Protein AF-A0AAW5HA81-F1 (afdb_monomer_lite)

Radius of gyration: 21.22 Å; chains: 1; bounding box: 53×44×54 Å

Organism: Pseudomonas putida (NCBI:txid303)

Secondary structure (DSSP, 8-state):
-EE-TTS-EEEEE--S--BPPGGG-SSPBP--SEEEEE-STTPPPEEEEEEE-SS-TT-TTS-PPP--SSS-GGGG---S--EEEEEEEEEETTEEEEEEEEEEETTS-EEEEEEEEEEEE--TT-SSPEEEEEEEEEEEEES--SS-GGGS-TTTTSEEEEEEEEEETTEEEEEEEEEEEEEE-TTS-EEEEEEESS---BTTB---

pLDDT: mean 92.19, std 11.45, range [37.41, 98.88]

Sequence (208 aa):
EVRTPVGGVETLDYDDAGHLFPGDARSALPRVTKHTIKPGAEQPDMVTTYAYTSNNFLGRGSGVTWRDNGEDNLYQFTGTDFSYGSTANHLVGTTPLRSVTRTFNRFHLLTLQVTEQAHEVYDEHNTQPRRETCLQELETVYHETGASFQLQPSYFQLPKHQLKRWKIKENASRLREEVLITHYDEHGNLALESKAAAPVYKGDAIDE

Structure (mmCIF, N/CA/C/O backbone):
data_AF-A0AAW5HA81-F1
#
_entry.id   AF-A0AAW5HA81-F1
#
loop_
_atom_site.group_PDB
_atom_site.id
_atom_site.type_symbol
_atom_site.label_atom_id
_atom_site.label_alt_id
_atom_site.label_comp_id
_atom_site.label_asym_id
_atom_site.label_entity_id
_atom_site.label_seq_id
_atom_site.pdbx_PDB_ins_code
_atom_site.Cartn_x
_atom_site.Cartn_y
_atom_site.Cartn_z
_atom_site.occupancy
_atom_site.B_iso_or_equiv
_atom_site.auth_seq_id
_atom_site.auth_comp_id
_atom_site.auth_asym_id
_atom_site.auth_atom_id
_atom_site.pdbx_PDB_model_num
ATOM 1 N N . GLU A 1 1 ? 17.383 -13.828 -13.863 1.00 90.50 1 GLU A N 1
ATOM 2 C CA . GLU A 1 1 ? 16.612 -14.999 -14.332 1.00 90.50 1 GLU A CA 1
ATOM 3 C C . GLU A 1 1 ? 16.723 -16.105 -13.298 1.00 90.50 1 GLU A C 1
ATOM 5 O O . GLU A 1 1 ? 17.805 -16.296 -12.750 1.00 90.50 1 GLU A O 1
ATOM 10 N N . VAL A 1 2 ? 15.624 -16.804 -13.034 1.00 93.88 2 VAL A N 1
ATOM 11 C CA . VAL A 1 2 ? 15.573 -18.013 -12.204 1.00 93.88 2 VAL A CA 1
ATOM 12 C C . VAL A 1 2 ? 14.888 -19.116 -13.010 1.00 93.88 2 VAL A C 1
ATOM 14 O O . VAL A 1 2 ? 13.961 -18.842 -13.769 1.00 93.88 2 VAL A O 1
ATOM 17 N N . ARG A 1 3 ? 15.346 -20.363 -12.872 1.00 93.12 3 ARG A N 1
ATOM 18 C CA . ARG A 1 3 ? 14.737 -21.537 -13.517 1.00 93.12 3 ARG A CA 1
ATOM 19 C C . ARG A 1 3 ? 14.098 -22.425 -12.465 1.00 93.12 3 ARG A C 1
ATOM 21 O O . ARG A 1 3 ? 14.743 -22.743 -11.466 1.00 93.12 3 ARG A O 1
ATOM 28 N N . THR A 1 4 ? 12.849 -2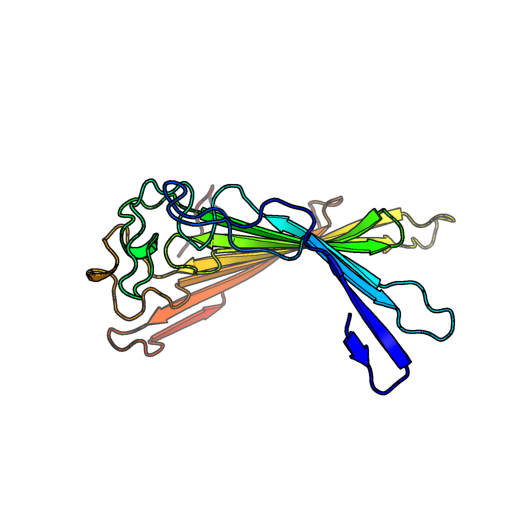2.822 -12.684 1.00 88.62 4 THR A N 1
ATOM 29 C CA . THR A 1 4 ? 12.136 -23.714 -11.767 1.00 88.62 4 THR A CA 1
ATOM 30 C C . THR A 1 4 ? 12.511 -25.176 -12.044 1.00 88.62 4 THR A C 1
ATOM 32 O O . THR A 1 4 ? 12.866 -25.516 -13.178 1.00 88.62 4 THR A O 1
ATOM 35 N N . PRO A 1 5 ? 12.416 -26.081 -11.048 1.00 91.00 5 PRO A N 1
ATOM 36 C CA . PRO A 1 5 ? 12.776 -27.493 -11.223 1.00 91.00 5 PRO A CA 1
ATOM 37 C C . PRO A 1 5 ? 12.005 -28.226 -12.331 1.00 91.00 5 PRO A C 1
ATOM 39 O O . PRO A 1 5 ? 12.480 -29.237 -12.837 1.00 91.00 5 PRO A O 1
ATOM 42 N N . VAL A 1 6 ? 10.828 -27.722 -12.712 1.00 86.69 6 VAL A N 1
ATOM 43 C CA . VAL A 1 6 ? 9.957 -28.309 -13.745 1.00 86.69 6 VAL A CA 1
ATOM 44 C C . VAL A 1 6 ? 10.071 -27.606 -15.105 1.00 86.69 6 VAL A C 1
ATOM 46 O O . VAL A 1 6 ? 9.242 -27.826 -15.980 1.00 86.69 6 VAL A O 1
ATOM 49 N N . GLY A 1 7 ? 11.105 -26.779 -15.305 1.00 86.56 7 GLY A N 1
ATOM 50 C CA . GLY A 1 7 ? 11.426 -26.179 -16.606 1.00 86.56 7 GLY A CA 1
ATOM 51 C C . GLY A 1 7 ? 10.797 -24.810 -16.882 1.00 86.56 7 GLY A C 1
ATOM 52 O O . GLY A 1 7 ? 10.961 -24.289 -17.984 1.00 86.56 7 GLY A O 1
ATOM 53 N N . GLY A 1 8 ? 10.127 -24.204 -15.899 1.00 92.88 8 GLY A N 1
ATOM 54 C CA . GLY A 1 8 ? 9.658 -22.821 -15.987 1.00 92.88 8 GLY A CA 1
ATOM 55 C C . GLY A 1 8 ? 10.803 -21.814 -15.844 1.00 92.88 8 GLY A C 1
ATOM 56 O O . GLY A 1 8 ? 11.851 -22.116 -15.264 1.00 92.88 8 GLY A O 1
ATOM 57 N N . VAL A 1 9 ? 10.606 -20.603 -16.362 1.00 95.81 9 VAL A N 1
ATOM 58 C CA . VAL A 1 9 ? 11.592 -19.512 -16.302 1.00 95.81 9 VAL A CA 1
ATOM 59 C C . VAL A 1 9 ? 10.945 -18.260 -15.733 1.00 95.81 9 VAL A C 1
ATOM 61 O O . VAL A 1 9 ? 9.880 -17.851 -16.182 1.00 95.81 9 VAL A O 1
ATOM 64 N N . GLU A 1 10 ? 11.614 -17.627 -14.778 1.00 96.75 10 GLU A N 1
ATOM 65 C CA . GLU A 1 10 ? 11.187 -16.371 -14.174 1.00 96.75 10 GLU A CA 1
ATOM 66 C C . GLU A 1 10 ? 12.209 -15.262 -14.440 1.00 96.75 10 GLU A C 1
ATOM 68 O O . GLU A 1 10 ? 13.419 -15.435 -14.243 1.00 96.75 10 GLU A O 1
ATOM 73 N N . THR A 1 11 ? 11.728 -14.094 -14.858 1.00 97.44 11 THR A N 1
ATOM 74 C CA . THR A 1 11 ? 12.545 -12.892 -15.064 1.00 97.44 11 THR A CA 1
ATOM 75 C C . THR A 1 11 ? 11.976 -11.706 -14.295 1.00 97.44 11 THR A C 1
ATOM 77 O O . THR A 1 11 ? 10.760 -11.533 -14.207 1.00 97.44 11 THR A O 1
ATOM 80 N N . LEU A 1 12 ? 12.876 -10.899 -13.734 1.00 97.69 12 LEU A N 1
ATOM 81 C CA . LEU A 1 12 ? 12.570 -9.646 -13.053 1.00 97.69 12 LEU A CA 1
ATOM 82 C C . LEU A 1 12 ? 13.264 -8.518 -13.801 1.00 97.69 12 LEU A C 1
ATOM 84 O O . LEU A 1 12 ? 14.473 -8.601 -14.029 1.00 97.69 12 LEU A O 1
ATOM 88 N N . ASP A 1 13 ? 12.502 -7.482 -14.116 1.00 98.00 13 ASP A N 1
ATOM 89 C CA . ASP A 1 13 ? 13.004 -6.269 -14.740 1.00 98.00 13 ASP A CA 1
ATOM 90 C C . ASP A 1 13 ? 13.032 -5.133 -13.702 1.00 98.00 13 ASP A C 1
ATOM 92 O O . ASP A 1 13 ? 12.189 -5.068 -12.796 1.00 98.00 13 ASP A O 1
ATOM 96 N N . TYR A 1 14 ? 14.030 -4.258 -13.824 1.00 97.62 14 TYR A N 1
ATOM 97 C CA . TYR A 1 14 ? 14.306 -3.128 -12.929 1.00 97.62 14 TYR A CA 1
ATOM 98 C C . TYR A 1 14 ? 14.445 -1.865 -13.785 1.00 97.62 14 TYR A C 1
ATOM 100 O O . TYR A 1 14 ? 15.512 -1.261 -13.873 1.00 97.62 14 TYR A O 1
ATOM 108 N N . ASP A 1 15 ? 13.366 -1.519 -14.482 1.00 95.25 15 ASP A N 1
ATOM 109 C CA . ASP A 1 15 ? 13.392 -0.568 -15.602 1.00 95.25 15 ASP A CA 1
ATOM 110 C C . ASP A 1 15 ? 13.097 0.882 -15.187 1.00 95.25 15 ASP A C 1
ATOM 112 O O . ASP A 1 15 ? 12.654 1.697 -15.998 1.00 95.25 15 ASP A O 1
ATOM 116 N N . ASP A 1 16 ? 13.300 1.219 -13.915 1.00 96.19 16 ASP A N 1
ATOM 117 C CA . ASP A 1 16 ? 13.143 2.583 -13.424 1.00 96.19 16 ASP A CA 1
ATOM 118 C C . ASP A 1 16 ? 14.277 3.006 -12.485 1.00 96.19 16 ASP A C 1
ATOM 120 O O . ASP A 1 16 ? 15.223 2.267 -12.220 1.00 96.19 16 ASP A O 1
ATOM 124 N N . ALA A 1 17 ? 14.204 4.249 -12.009 1.00 94.69 17 ALA A N 1
ATOM 125 C CA . ALA A 1 17 ? 15.237 4.812 -11.155 1.00 94.69 17 ALA A CA 1
ATOM 126 C C . ALA A 1 17 ? 15.310 4.155 -9.767 1.00 94.69 17 ALA A C 1
ATOM 128 O O . ALA A 1 17 ? 16.296 4.377 -9.082 1.00 94.69 17 ALA A O 1
ATOM 129 N N . GLY A 1 1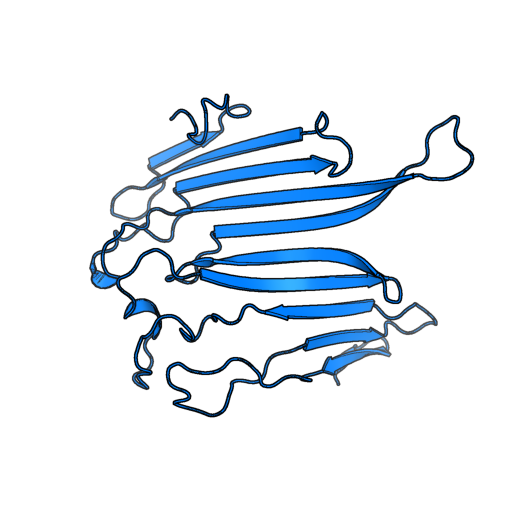8 ? 14.314 3.382 -9.323 1.00 97.81 18 GLY A N 1
ATOM 130 C CA . GLY A 1 18 ? 14.257 2.836 -7.969 1.00 97.81 18 GLY A CA 1
ATOM 131 C C . GLY A 1 18 ? 13.587 3.748 -6.933 1.00 97.81 18 GLY A C 1
ATOM 132 O O . GLY A 1 18 ? 12.999 4.790 -7.234 1.00 97.81 18 GLY A O 1
ATOM 133 N N . HIS A 1 19 ? 13.657 3.342 -5.665 1.00 98.19 19 HIS A N 1
ATOM 134 C CA . HIS A 1 19 ? 13.222 4.143 -4.525 1.00 98.19 19 HIS A CA 1
ATOM 135 C C . HIS A 1 19 ? 14.322 5.116 -4.106 1.00 98.19 19 HIS A C 1
ATOM 137 O O . HIS A 1 19 ? 15.386 4.719 -3.633 1.00 98.19 19 HIS A O 1
ATOM 143 N N . LEU A 1 20 ? 14.051 6.410 -4.252 1.00 97.75 20 LEU A N 1
ATOM 144 C CA . LEU A 1 20 ? 14.962 7.456 -3.802 1.00 97.75 20 LEU A CA 1
ATOM 145 C C . LEU A 1 20 ? 14.994 7.534 -2.276 1.00 97.75 20 LEU A C 1
ATOM 147 O O . LEU A 1 20 ? 13.956 7.413 -1.625 1.00 97.75 20 LEU A O 1
ATOM 151 N N . PHE A 1 21 ? 16.170 7.805 -1.721 1.00 97.75 21 PHE A N 1
ATOM 152 C CA . PHE A 1 21 ? 16.337 8.103 -0.302 1.00 97.75 21 PHE A CA 1
ATOM 153 C C . PHE A 1 21 ? 15.896 9.552 -0.002 1.00 97.75 21 PHE A C 1
ATOM 155 O O . PHE A 1 21 ? 15.860 10.396 -0.914 1.00 97.75 21 PHE A O 1
ATOM 162 N N . PRO A 1 22 ? 15.547 9.883 1.255 1.00 97.25 22 PRO A N 1
ATOM 163 C CA . PRO A 1 22 ? 15.352 11.268 1.672 1.00 97.25 22 PRO A CA 1
ATOM 164 C C . PRO A 1 22 ? 16.589 12.118 1.350 1.00 97.25 22 PRO A C 1
ATOM 166 O O . PRO A 1 22 ? 17.718 11.703 1.612 1.00 97.25 22 PRO A O 1
ATOM 169 N N . GLY A 1 23 ? 16.376 13.286 0.738 1.00 95.75 23 GLY A N 1
ATOM 170 C CA . GLY A 1 23 ? 17.453 14.206 0.352 1.00 95.75 23 GLY A CA 1
ATOM 171 C C . GLY A 1 23 ? 18.468 13.644 -0.650 1.00 95.75 23 GLY A C 1
ATOM 172 O O . GLY A 1 23 ? 19.583 14.148 -0.698 1.00 95.75 23 GLY A O 1
ATOM 173 N N . ASP A 1 24 ? 18.119 12.584 -1.393 1.00 96.19 24 ASP A N 1
ATOM 174 C CA . ASP A 1 24 ? 19.033 11.891 -2.315 1.00 96.19 24 ASP A CA 1
ATOM 175 C C . ASP A 1 24 ? 20.344 11.453 -1.632 1.00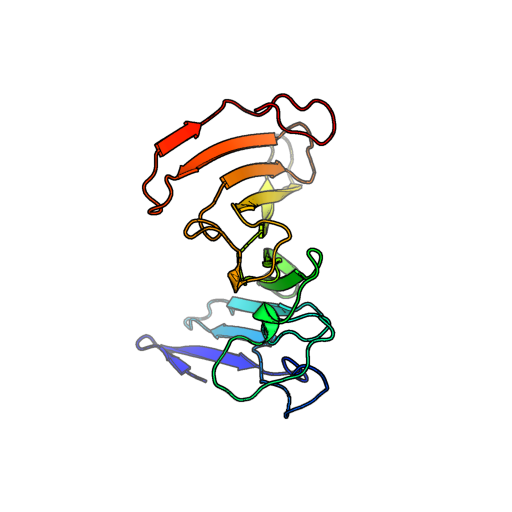 96.19 24 ASP A C 1
ATOM 177 O O . ASP A 1 24 ? 21.403 11.383 -2.252 1.00 96.19 24 ASP A O 1
ATOM 181 N N . ALA A 1 25 ? 20.269 11.126 -0.334 1.00 96.75 25 ALA A N 1
ATOM 182 C CA . ALA A 1 25 ? 21.429 10.804 0.499 1.00 96.75 25 ALA A CA 1
ATOM 183 C C . ALA A 1 25 ? 22.244 9.592 0.007 1.00 96.75 25 ALA A C 1
ATOM 185 O O . ALA A 1 25 ? 23.381 9.389 0.436 1.00 96.75 25 ALA A O 1
ATOM 186 N N . ARG A 1 26 ? 21.654 8.765 -0.863 1.00 96.00 26 ARG A N 1
ATOM 187 C CA . ARG A 1 26 ? 22.259 7.588 -1.490 1.00 96.00 26 ARG A CA 1
ATOM 188 C C . ARG A 1 26 ? 21.716 7.409 -2.899 1.00 96.00 26 ARG A C 1
ATOM 190 O O . ARG A 1 26 ? 20.635 7.903 -3.226 1.00 96.00 26 ARG A O 1
ATOM 197 N N . SER A 1 27 ? 22.435 6.615 -3.693 1.00 97.12 27 SER A N 1
ATOM 198 C CA . SER A 1 27 ? 21.892 6.041 -4.921 1.00 97.12 27 SER A CA 1
ATOM 199 C C . SER A 1 27 ? 20.563 5.354 -4.634 1.00 97.12 27 SER A C 1
ATOM 201 O O . SER A 1 27 ? 20.403 4.687 -3.611 1.00 97.12 27 SER A O 1
ATOM 203 N N . ALA A 1 28 ? 19.617 5.540 -5.545 1.00 97.88 28 ALA A N 1
ATOM 204 C CA . ALA A 1 28 ? 18.289 4.977 -5.434 1.00 97.88 28 ALA A CA 1
ATOM 205 C C . ALA A 1 28 ? 18.336 3.454 -5.243 1.00 97.88 28 ALA A C 1
ATOM 207 O O . ALA A 1 28 ? 19.123 2.759 -5.887 1.00 97.88 28 ALA A O 1
ATOM 208 N N . LEU A 1 29 ? 17.482 2.942 -4.359 1.00 97.75 29 LEU A N 1
ATOM 209 C CA . LEU A 1 29 ? 17.355 1.513 -4.119 1.00 97.75 29 LEU A CA 1
ATOM 210 C C . LEU A 1 29 ? 16.605 0.869 -5.298 1.00 97.75 29 LEU A C 1
ATOM 212 O O . LEU A 1 29 ? 15.442 1.223 -5.512 1.00 97.75 29 LEU A O 1
ATOM 216 N N . PRO A 1 30 ? 17.208 -0.076 -6.045 1.00 98.06 30 PRO A N 1
ATOM 217 C CA . PRO A 1 30 ? 16.530 -0.731 -7.159 1.00 98.06 30 PRO A CA 1
ATOM 218 C C . PRO A 1 30 ? 15.228 -1.400 -6.719 1.00 98.06 30 PRO A C 1
ATOM 220 O O . PRO A 1 30 ? 15.152 -1.994 -5.641 1.00 98.06 30 PRO A O 1
ATOM 223 N N . ARG A 1 31 ? 14.205 -1.333 -7.571 1.00 97.62 31 ARG A N 1
ATOM 224 C CA . ARG A 1 31 ? 12.906 -1.974 -7.343 1.00 97.62 31 ARG A CA 1
ATOM 225 C C . ARG A 1 31 ? 12.432 -2.676 -8.606 1.00 97.62 31 ARG A C 1
ATOM 227 O O . ARG A 1 31 ? 12.755 -2.253 -9.710 1.00 97.62 31 ARG A O 1
ATOM 234 N N . VAL A 1 32 ? 11.687 -3.758 -8.422 1.00 98.19 32 VAL A N 1
ATOM 235 C CA . VAL A 1 32 ? 11.136 -4.538 -9.533 1.00 98.19 32 VAL A CA 1
ATOM 236 C C . VAL A 1 32 ? 10.032 -3.730 -10.204 1.00 98.19 32 VAL A C 1
ATOM 238 O O . VAL A 1 32 ? 9.113 -3.280 -9.533 1.00 98.19 32 VAL A O 1
ATOM 241 N N . THR A 1 33 ? 10.077 -3.589 -11.522 1.00 98.12 33 THR A N 1
ATOM 242 C CA . THR A 1 33 ? 9.003 -2.965 -12.314 1.00 98.12 33 THR A CA 1
ATOM 243 C C . THR A 1 33 ? 8.137 -4.008 -13.012 1.00 98.12 33 THR A C 1
ATOM 245 O O . THR A 1 33 ? 6.951 -3.771 -13.259 1.00 98.12 33 THR A O 1
ATOM 248 N N . LYS A 1 34 ? 8.692 -5.193 -13.290 1.00 97.94 34 LYS A N 1
ATOM 249 C CA . LYS A 1 34 ? 7.985 -6.292 -13.948 1.00 97.94 34 LYS A CA 1
ATOM 250 C C . LYS A 1 34 ? 8.526 -7.652 -13.518 1.00 97.94 34 LYS A C 1
ATOM 252 O O . LYS A 1 34 ? 9.729 -7.849 -13.395 1.00 97.94 34 LYS A O 1
ATOM 257 N N . HIS A 1 35 ? 7.619 -8.600 -13.324 1.00 97.75 35 HIS A N 1
ATOM 258 C CA . HIS A 1 35 ? 7.901 -10.015 -13.110 1.00 97.75 35 HIS A CA 1
ATOM 259 C C . HIS A 1 35 ? 7.186 -10.816 -14.188 1.00 97.75 35 HIS A C 1
ATOM 261 O O . HIS A 1 35 ? 5.976 -10.675 -14.373 1.00 97.75 35 HIS A O 1
ATOM 267 N N . THR A 1 36 ? 7.938 -11.627 -14.922 1.00 96.75 36 THR A N 1
ATOM 268 C CA . THR A 1 36 ? 7.398 -12.516 -15.953 1.00 96.75 36 THR A CA 1
ATOM 269 C C . THR A 1 36 ? 7.703 -13.951 -15.572 1.00 96.75 36 THR A C 1
ATOM 271 O O . THR A 1 36 ? 8.866 -14.299 -15.377 1.00 96.75 36 THR A O 1
ATOM 274 N N . ILE A 1 37 ? 6.667 -14.780 -15.500 1.00 95.31 37 ILE A N 1
ATOM 275 C CA . ILE A 1 37 ? 6.782 -16.227 -15.333 1.00 95.31 37 ILE A CA 1
ATOM 276 C C . ILE A 1 37 ? 6.397 -16.867 -16.662 1.00 95.31 37 ILE A C 1
ATOM 278 O O . ILE A 1 37 ? 5.281 -16.676 -17.143 1.00 95.31 37 ILE A O 1
ATOM 282 N N . LYS A 1 38 ? 7.318 -17.637 -17.237 1.00 95.19 38 LYS A N 1
ATOM 283 C CA . LYS A 1 38 ? 7.100 -18.499 -18.399 1.00 95.19 38 LYS A CA 1
ATOM 284 C C . LYS A 1 38 ? 6.929 -19.930 -17.895 1.00 95.19 38 LYS A C 1
ATOM 286 O O . LYS A 1 38 ? 7.937 -20.554 -17.551 1.00 95.19 38 LYS A O 1
ATOM 291 N N . PRO A 1 39 ? 5.697 -20.463 -17.812 1.00 92.56 39 PRO A N 1
ATOM 292 C CA . PRO A 1 39 ? 5.469 -21.782 -17.219 1.00 92.56 39 PRO A CA 1
ATOM 293 C C . PRO A 1 39 ? 6.050 -22.928 -18.060 1.00 92.56 39 PRO A C 1
ATOM 295 O O . PRO A 1 39 ? 6.366 -23.986 -17.523 1.00 92.56 39 PRO A O 1
ATOM 298 N N . GLY A 1 40 ? 6.223 -22.707 -19.368 1.00 88.44 40 GLY A N 1
ATOM 299 C CA . GLY A 1 40 ? 6.583 -23.743 -20.336 1.00 88.44 40 GLY A CA 1
ATOM 300 C C . GLY A 1 40 ? 5.346 -24.412 -20.943 1.00 88.44 40 GLY A C 1
ATOM 301 O O . GLY A 1 40 ? 4.226 -23.944 -20.756 1.00 88.44 40 GLY A O 1
ATOM 302 N N . ALA A 1 41 ? 5.554 -25.490 -21.706 1.00 88.06 41 ALA A N 1
ATOM 303 C CA . ALA A 1 41 ? 4.483 -26.275 -22.339 1.00 88.06 41 ALA A CA 1
ATOM 304 C C . ALA A 1 41 ? 3.461 -25.439 -23.146 1.00 88.06 41 ALA A C 1
ATOM 306 O O . ALA A 1 41 ? 2.263 -25.697 -23.083 1.00 88.06 41 ALA A O 1
ATOM 307 N N . GLU A 1 42 ? 3.944 -24.418 -23.866 1.00 86.88 42 GLU A N 1
ATOM 308 C CA . GLU A 1 42 ? 3.126 -23.485 -24.669 1.00 86.88 42 GLU A CA 1
ATOM 309 C C . GLU A 1 42 ? 2.051 -22.722 -23.873 1.00 86.88 42 GLU A C 1
ATOM 311 O O . GLU A 1 42 ? 1.160 -22.097 -24.449 1.00 86.88 42 GLU A O 1
ATOM 316 N N . GLN A 1 43 ? 2.144 -22.721 -22.540 1.00 90.06 43 GLN A N 1
ATOM 317 C CA . GLN A 1 43 ? 1.267 -21.915 -21.706 1.00 90.06 43 GLN A CA 1
ATOM 318 C C . GLN A 1 43 ? 1.627 -20.428 -21.837 1.00 90.06 43 GLN A C 1
ATOM 320 O O . GLN A 1 43 ? 2.815 -20.094 -21.908 1.00 90.06 43 GLN A O 1
ATOM 325 N N . PRO A 1 44 ? 0.629 -19.525 -21.843 1.00 91.00 44 PRO A N 1
ATOM 326 C CA . PRO A 1 44 ? 0.876 -18.090 -21.882 1.00 91.00 44 PRO A CA 1
ATOM 327 C C . PRO A 1 44 ? 1.743 -17.602 -20.718 1.00 91.00 44 PRO A C 1
ATOM 329 O O . PRO A 1 44 ? 1.630 -18.091 -19.591 1.00 91.00 44 PRO A O 1
ATOM 332 N N . ASP A 1 45 ? 2.554 -16.581 -20.987 1.00 93.38 45 ASP A N 1
ATOM 333 C CA . ASP A 1 45 ? 3.331 -15.887 -19.963 1.00 93.38 45 ASP A CA 1
ATOM 334 C C . ASP A 1 45 ? 2.402 -15.258 -18.914 1.00 93.38 45 ASP A C 1
ATOM 336 O O . ASP A 1 45 ? 1.420 -14.583 -19.238 1.00 93.38 45 ASP A O 1
ATOM 340 N N . MET A 1 46 ? 2.750 -15.423 -17.640 1.00 94.25 46 MET A N 1
ATOM 341 C CA . MET A 1 46 ? 2.102 -14.722 -16.537 1.00 94.25 46 MET A CA 1
ATOM 342 C C . MET A 1 46 ? 2.923 -13.477 -16.218 1.00 94.25 46 MET A C 1
ATOM 344 O O . MET A 1 46 ? 4.059 -13.574 -15.750 1.00 94.25 46 MET A O 1
ATOM 348 N N . VAL A 1 47 ? 2.357 -12.301 -16.479 1.00 97.19 47 VAL A N 1
ATOM 349 C CA . VAL A 1 47 ? 3.055 -11.023 -16.312 1.00 97.19 47 VAL A CA 1
ATOM 350 C C . VAL A 1 47 ? 2.432 -10.233 -15.172 1.00 97.19 47 VAL A C 1
ATOM 352 O O . VAL A 1 47 ? 1.223 -9.995 -15.156 1.00 97.19 47 VAL A O 1
ATOM 355 N N . THR A 1 48 ? 3.276 -9.784 -14.247 1.00 98.12 48 THR A N 1
ATOM 356 C CA . THR A 1 48 ? 2.917 -8.824 -13.203 1.00 98.12 48 THR A CA 1
ATOM 357 C C . THR A 1 48 ? 3.752 -7.563 -13.369 1.00 98.12 48 THR A C 1
ATOM 359 O O . THR A 1 48 ? 4.975 -7.649 -13.431 1.00 98.12 48 THR A O 1
ATOM 362 N N . THR A 1 49 ? 3.124 -6.391 -13.435 1.00 98.19 49 THR A N 1
ATOM 363 C CA . THR A 1 49 ? 3.829 -5.100 -13.399 1.00 98.19 49 THR A CA 1
ATOM 364 C C . THR A 1 49 ? 3.614 -4.405 -12.068 1.00 98.19 49 THR A C 1
ATOM 366 O O . THR A 1 49 ? 2.566 -4.563 -11.439 1.00 98.19 49 THR A O 1
ATOM 369 N N . TYR A 1 50 ? 4.603 -3.630 -11.641 1.00 98.38 50 TYR A N 1
ATOM 370 C CA . TYR A 1 50 ? 4.580 -2.914 -10.376 1.00 98.38 50 TYR A CA 1
ATOM 371 C C . TYR A 1 50 ? 4.698 -1.415 -10.614 1.00 98.38 50 TYR A C 1
ATOM 373 O O . TYR A 1 50 ? 5.564 -0.949 -11.351 1.00 98.38 50 TYR A O 1
ATOM 381 N N . ALA A 1 51 ? 3.822 -0.662 -9.961 1.00 97.94 51 ALA A N 1
ATOM 382 C CA . ALA A 1 51 ? 3.899 0.785 -9.858 1.00 97.94 51 ALA A CA 1
ATOM 383 C C . ALA A 1 51 ? 4.004 1.185 -8.386 1.00 97.94 51 ALA A C 1
ATOM 385 O O . ALA A 1 51 ? 3.528 0.478 -7.496 1.00 97.94 51 ALA A O 1
ATOM 386 N N . TYR A 1 52 ? 4.620 2.333 -8.131 1.00 98.38 52 TYR A N 1
ATOM 387 C CA . TYR A 1 52 ? 4.912 2.821 -6.788 1.00 98.38 52 TYR A CA 1
ATOM 388 C C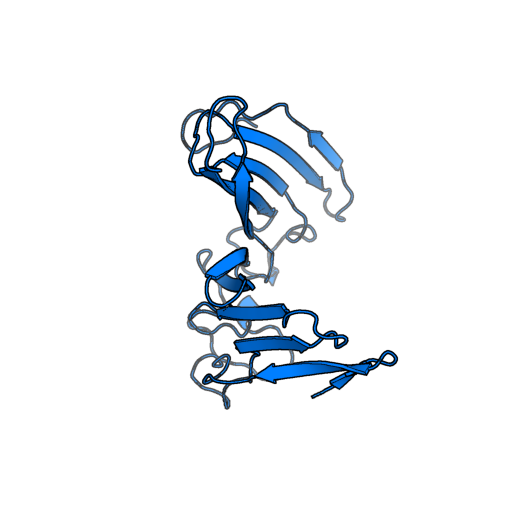 . TYR A 1 52 ? 4.597 4.308 -6.699 1.00 98.38 52 TYR A C 1
ATOM 390 O O . TYR A 1 52 ? 4.749 5.040 -7.678 1.00 98.38 52 TYR A O 1
ATOM 398 N N . THR A 1 53 ? 4.199 4.766 -5.517 1.00 98.38 53 THR A N 1
ATOM 399 C CA . THR A 1 53 ? 4.045 6.199 -5.250 1.00 98.38 53 THR A CA 1
ATOM 400 C C . THR A 1 53 ? 5.397 6.926 -5.280 1.00 98.38 53 THR A C 1
ATOM 402 O O . THR A 1 53 ? 6.463 6.310 -5.192 1.00 98.38 53 THR A O 1
ATOM 405 N N . SER A 1 54 ? 5.357 8.256 -5.393 1.00 96.56 54 SER A N 1
ATOM 406 C CA . SER A 1 54 ? 6.542 9.117 -5.262 1.00 96.56 54 SER A CA 1
ATOM 407 C C . SER A 1 54 ? 7.120 9.069 -3.843 1.00 96.56 54 SER A C 1
ATOM 409 O O . SER A 1 54 ? 8.330 8.904 -3.670 1.00 96.56 54 SER A O 1
ATOM 411 N N . ASN A 1 55 ? 6.247 9.150 -2.834 1.00 98.44 55 ASN A N 1
ATOM 412 C CA . ASN A 1 55 ? 6.582 8.820 -1.454 1.00 98.44 55 ASN A CA 1
ATOM 413 C C . ASN A 1 55 ? 6.916 7.331 -1.348 1.00 98.44 55 ASN A C 1
ATOM 415 O O . ASN A 1 55 ? 6.361 6.517 -2.089 1.00 98.44 55 ASN A O 1
ATOM 419 N N . ASN A 1 56 ? 7.811 6.948 -0.441 1.00 98.25 56 ASN A N 1
ATOM 420 C CA . ASN A 1 56 ? 8.198 5.545 -0.291 1.00 98.25 56 ASN A CA 1
ATOM 421 C C . ASN A 1 56 ? 8.580 5.182 1.150 1.00 98.25 56 ASN A C 1
ATOM 423 O O . ASN A 1 56 ? 8.706 6.049 2.012 1.00 98.25 56 ASN A O 1
ATOM 427 N N . PHE A 1 57 ? 8.798 3.885 1.380 1.00 97.88 57 PHE A N 1
ATOM 428 C CA . PHE A 1 57 ? 9.109 3.323 2.695 1.00 97.88 57 PHE A CA 1
ATOM 429 C C . PHE A 1 57 ? 10.451 3.790 3.284 1.00 97.88 57 PHE A C 1
ATOM 431 O O . PHE A 1 57 ? 10.644 3.679 4.483 1.00 97.88 57 PHE A O 1
ATOM 438 N N . LEU A 1 58 ? 11.370 4.339 2.482 1.00 97.62 58 LEU A N 1
ATOM 439 C CA . LEU A 1 58 ? 12.623 4.923 2.984 1.00 97.62 58 LEU A CA 1
ATOM 440 C C . LEU A 1 58 ? 12.408 6.329 3.575 1.00 97.62 58 LEU A C 1
ATOM 442 O O . LEU A 1 58 ? 13.352 6.946 4.062 1.00 97.62 58 LEU A O 1
ATOM 446 N N . GLY A 1 59 ? 11.186 6.866 3.479 1.00 97.56 59 GLY A N 1
ATOM 447 C CA . GLY A 1 59 ? 10.816 8.208 3.919 1.00 97.56 59 GLY A CA 1
ATOM 448 C C . GLY A 1 59 ? 10.991 9.296 2.863 1.00 97.56 59 GLY A C 1
ATOM 449 O O . GLY A 1 59 ? 10.987 10.483 3.187 1.00 97.56 59 GLY A O 1
ATOM 450 N N . ARG A 1 60 ? 11.134 8.948 1.577 1.00 97.81 60 ARG A N 1
ATOM 451 C CA . ARG A 1 60 ? 11.081 9.966 0.514 1.00 97.81 60 ARG A CA 1
ATOM 452 C C . ARG A 1 60 ? 9.762 10.727 0.589 1.00 97.81 60 ARG A C 1
ATOM 454 O O . ARG A 1 60 ? 8.709 10.107 0.671 1.00 97.81 60 ARG A O 1
ATOM 461 N N . GLY A 1 61 ? 9.837 12.054 0.508 1.00 97.00 61 GLY A N 1
ATOM 462 C CA . GLY A 1 61 ? 8.667 12.936 0.521 1.00 97.00 61 GLY A CA 1
ATOM 463 C C . GLY A 1 61 ? 8.158 13.315 1.914 1.00 97.00 61 GLY A C 1
ATOM 464 O O . GLY A 1 61 ? 7.288 14.169 2.001 1.00 97.00 61 GLY A O 1
ATOM 465 N N . SER A 1 62 ? 8.715 12.759 2.997 1.00 96.94 62 SER A N 1
ATOM 466 C CA . SER A 1 62 ? 8.328 13.132 4.370 1.00 96.94 62 SER A CA 1
ATOM 467 C C . SER A 1 62 ? 9.046 14.385 4.888 1.00 96.94 62 SER A C 1
ATOM 469 O O . SER A 1 62 ? 8.667 14.938 5.915 1.00 96.94 62 SER A O 1
ATOM 471 N N . GLY A 1 63 ? 10.114 14.819 4.209 1.00 96.06 63 GLY A N 1
ATOM 472 C CA . GLY A 1 63 ? 10.969 15.927 4.647 1.00 96.06 63 GLY A CA 1
ATOM 473 C C . GLY A 1 63 ? 11.985 15.556 5.734 1.00 96.06 63 GLY A C 1
ATOM 474 O O . GLY A 1 63 ? 12.740 16.422 6.168 1.00 96.06 63 GLY A O 1
ATOM 475 N N . VAL A 1 64 ? 12.041 14.289 6.164 1.00 96.56 64 VAL A N 1
ATOM 476 C CA . VAL A 1 64 ? 13.049 13.825 7.130 1.00 96.56 64 VAL A CA 1
ATOM 477 C C . VAL A 1 64 ? 14.445 13.785 6.506 1.00 96.56 64 VAL A C 1
ATOM 479 O O . VAL A 1 64 ? 14.609 13.596 5.299 1.00 96.56 64 VAL A O 1
ATOM 482 N N . THR A 1 65 ? 15.467 13.913 7.347 1.00 96.81 65 THR A N 1
ATOM 483 C CA . THR A 1 65 ? 16.862 13.730 6.939 1.00 96.81 65 THR A CA 1
ATOM 484 C C . THR A 1 65 ? 17.252 12.268 7.090 1.00 96.81 65 THR A C 1
ATOM 486 O O . THR A 1 65 ? 17.027 11.672 8.145 1.00 96.81 65 THR A O 1
ATOM 489 N N . TRP A 1 66 ? 17.888 11.709 6.059 1.00 97.19 66 TRP A N 1
ATOM 490 C CA . TRP A 1 66 ? 18.433 10.358 6.128 1.00 97.19 66 TRP A CA 1
ATOM 491 C C . TRP A 1 66 ? 19.507 10.244 7.221 1.00 97.19 66 TRP A C 1
ATOM 493 O O . TRP A 1 66 ? 20.487 10.992 7.227 1.00 97.19 66 TRP A O 1
ATOM 503 N N . ARG A 1 67 ? 19.336 9.279 8.123 1.00 97.00 67 ARG A N 1
ATOM 504 C CA . ARG A 1 67 ? 20.289 8.865 9.152 1.00 97.00 67 ARG A CA 1
ATOM 505 C C . ARG A 1 67 ? 20.672 7.416 8.908 1.00 97.00 67 ARG A C 1
ATOM 507 O O . ARG A 1 67 ? 19.815 6.543 8.816 1.00 97.00 67 ARG A O 1
ATOM 514 N N . ASP A 1 68 ? 21.973 7.174 8.829 1.00 95.31 68 ASP A N 1
ATOM 515 C CA . ASP A 1 68 ? 22.547 5.842 8.640 1.00 95.31 68 ASP A CA 1
ATOM 516 C C . ASP A 1 68 ? 22.980 5.237 9.982 1.00 95.31 68 ASP A C 1
ATOM 518 O O . ASP A 1 68 ? 24.140 4.903 10.196 1.00 95.31 68 ASP A O 1
ATOM 522 N N . ASN A 1 69 ? 22.045 5.179 10.931 1.00 96.12 69 ASN A N 1
ATOM 523 C CA . ASN A 1 69 ? 22.258 4.640 12.279 1.00 96.12 69 ASN A CA 1
ATOM 524 C C . ASN A 1 69 ? 21.552 3.288 12.499 1.00 96.12 69 ASN A C 1
ATOM 526 O O . ASN A 1 69 ? 21.531 2.790 13.620 1.00 96.12 69 ASN A O 1
ATOM 530 N N . GLY A 1 70 ? 20.977 2.706 11.441 1.00 93.50 70 GLY A N 1
ATOM 531 C CA . GLY A 1 70 ? 20.239 1.441 11.494 1.00 93.50 70 GLY A CA 1
ATOM 532 C C . GLY A 1 70 ? 18.788 1.556 11.971 1.00 93.50 70 GLY A C 1
ATOM 533 O O . GLY A 1 70 ? 18.104 0.540 12.038 1.00 93.50 70 GLY A O 1
ATOM 534 N N . GLU A 1 71 ? 18.306 2.760 12.283 1.00 94.94 71 GLU A N 1
ATOM 535 C CA . GLU A 1 71 ? 16.909 2.999 12.652 1.00 94.94 71 GLU A CA 1
ATOM 536 C C . GLU A 1 71 ? 16.042 3.288 11.423 1.00 94.94 71 GLU A C 1
ATOM 538 O O . GLU A 1 71 ? 16.526 3.713 10.367 1.00 94.94 71 GLU A O 1
ATOM 543 N N . ASP A 1 72 ? 14.730 3.096 11.574 1.00 96.00 72 ASP A N 1
ATOM 544 C CA . ASP A 1 72 ? 13.786 3.508 10.546 1.00 96.00 72 ASP A CA 1
ATOM 545 C C . ASP A 1 72 ? 13.714 5.037 10.467 1.00 96.00 72 ASP A C 1
ATOM 547 O O . ASP A 1 72 ? 13.428 5.737 11.444 1.00 96.00 72 ASP A O 1
ATOM 551 N N . ASN A 1 73 ? 13.971 5.570 9.276 1.00 96.44 73 ASN A N 1
ATOM 552 C CA . ASN A 1 73 ? 14.004 7.006 9.060 1.00 96.44 73 ASN A CA 1
ATOM 553 C C . ASN A 1 73 ? 12.617 7.646 9.135 1.00 96.44 73 ASN A C 1
ATOM 555 O O . ASN A 1 73 ? 12.513 8.830 9.463 1.00 96.44 73 ASN A O 1
ATOM 559 N N . LEU A 1 74 ? 11.557 6.885 8.872 1.00 96.44 74 LEU A N 1
ATOM 560 C CA . LEU A 1 74 ? 10.200 7.403 8.881 1.00 96.44 74 LEU A CA 1
ATOM 561 C C . LEU A 1 74 ? 9.686 7.675 10.299 1.00 96.44 74 LEU A C 1
ATOM 563 O O . LEU A 1 74 ? 8.848 8.554 10.479 1.00 96.44 74 LEU A O 1
ATOM 567 N N . TYR A 1 75 ? 10.275 7.055 11.327 1.00 96.06 75 TYR A N 1
ATOM 568 C CA . TYR A 1 75 ? 9.974 7.356 12.734 1.00 96.06 75 TYR A CA 1
ATOM 569 C C . TYR A 1 75 ? 10.410 8.762 13.176 1.00 96.06 75 TYR A C 1
ATOM 571 O O . TYR A 1 75 ? 9.983 9.234 14.231 1.00 96.06 75 TYR A O 1
ATOM 579 N N . GLN A 1 76 ? 11.216 9.461 12.370 1.00 96.25 76 GLN A N 1
ATOM 580 C CA . GLN A 1 76 ? 11.519 10.881 12.573 1.00 96.25 76 GLN A CA 1
ATOM 581 C C . GLN A 1 76 ? 10.352 11.799 12.167 1.00 96.25 76 GLN A C 1
ATOM 583 O O . GLN A 1 76 ? 10.316 12.956 12.585 1.00 96.25 76 GLN A O 1
ATOM 588 N N . PHE A 1 77 ? 9.417 11.321 11.338 1.00 96.38 77 PHE A N 1
ATOM 589 C CA . PHE A 1 77 ? 8.307 12.122 10.833 1.00 96.38 77 PHE A CA 1
ATOM 590 C C . PHE A 1 77 ? 7.223 12.308 11.902 1.00 96.38 77 PHE A C 1
ATOM 592 O O . PHE A 1 77 ? 6.598 11.353 12.368 1.00 96.38 77 PHE A O 1
ATOM 599 N N . THR A 1 78 ? 6.971 13.560 12.281 1.00 93.50 78 THR A N 1
ATOM 600 C CA . THR A 1 78 ? 6.018 13.917 13.344 1.00 93.50 78 THR A CA 1
ATOM 601 C C . THR A 1 78 ? 4.627 14.290 12.836 1.00 93.50 78 THR A C 1
ATOM 603 O O . THR A 1 78 ? 3.715 14.403 13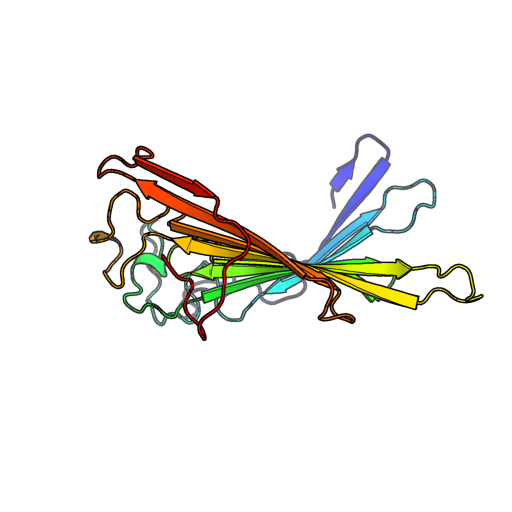.651 1.00 93.50 78 THR A O 1
ATOM 606 N N . GLY A 1 79 ? 4.443 14.462 11.522 1.00 93.81 79 GLY A N 1
ATOM 607 C CA . GLY A 1 79 ? 3.121 14.647 10.920 1.00 93.81 79 GLY A CA 1
ATOM 608 C C . GLY A 1 79 ? 2.299 13.353 10.904 1.00 93.81 79 GLY A C 1
ATOM 609 O O . GLY A 1 79 ? 2.787 12.284 11.274 1.00 93.81 79 GLY A O 1
ATOM 610 N N . THR A 1 80 ? 1.052 13.441 10.441 1.00 92.44 80 THR A N 1
ATOM 611 C CA . THR A 1 80 ? 0.087 12.321 10.430 1.00 92.44 80 THR A CA 1
ATOM 612 C C . THR A 1 80 ? -0.396 11.934 9.032 1.00 92.44 80 THR A C 1
ATOM 614 O O . THR A 1 80 ? -1.133 10.968 8.883 1.00 92.44 80 THR A O 1
ATOM 617 N N . ASP A 1 81 ? 0.005 12.671 8.002 1.00 94.00 81 ASP A N 1
ATOM 618 C CA . ASP A 1 81 ? -0.501 12.576 6.630 1.00 94.00 81 ASP A CA 1
ATOM 619 C C . ASP A 1 81 ? 0.445 11.838 5.668 1.00 94.00 81 ASP A C 1
ATOM 621 O O . ASP A 1 81 ? 0.116 11.632 4.496 1.00 94.00 81 ASP A O 1
ATOM 625 N N . PHE A 1 82 ? 1.615 11.396 6.140 1.00 97.88 82 PHE A N 1
ATOM 626 C CA . PHE A 1 82 ? 2.536 10.648 5.294 1.00 97.88 82 PHE 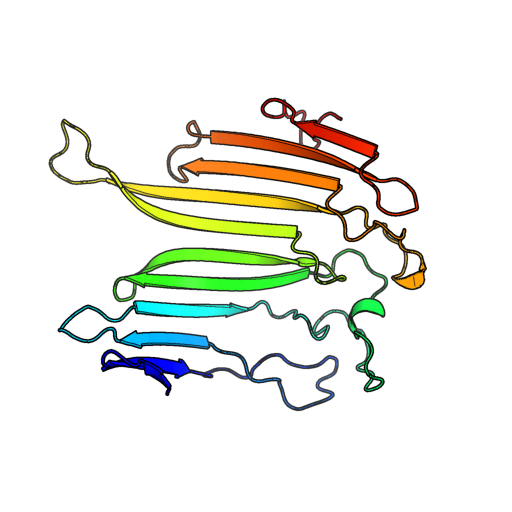A CA 1
ATOM 627 C C . PHE A 1 82 ? 1.975 9.269 4.947 1.00 97.88 82 PHE A C 1
ATOM 629 O O . PHE A 1 82 ? 1.732 8.424 5.813 1.00 97.88 82 PHE A O 1
ATOM 636 N N . SER A 1 83 ? 1.854 9.030 3.646 1.00 98.31 83 SER A N 1
ATOM 637 C CA . SER A 1 83 ? 1.489 7.742 3.079 1.00 98.31 83 SER A CA 1
ATOM 638 C C . SER A 1 83 ? 2.338 7.418 1.858 1.00 98.31 83 SER A C 1
ATOM 640 O O . SER A 1 83 ? 2.854 8.304 1.166 1.00 98.31 83 SER A O 1
ATOM 642 N N . TYR A 1 84 ? 2.483 6.124 1.600 1.00 98.75 84 TYR A N 1
ATOM 643 C CA . TYR A 1 84 ? 3.109 5.588 0.399 1.00 98.75 84 TYR A CA 1
ATOM 644 C C . TYR A 1 84 ? 2.433 4.278 -0.001 1.00 98.75 84 TYR A C 1
ATOM 646 O O . TYR A 1 84 ? 1.682 3.692 0.775 1.00 98.75 84 TYR A O 1
ATOM 654 N N . GLY A 1 85 ? 2.697 3.790 -1.207 1.00 98.62 85 GLY A N 1
ATOM 655 C CA . GLY A 1 85 ? 2.035 2.593 -1.687 1.00 98.62 85 GLY A CA 1
ATOM 656 C C . GLY A 1 85 ? 2.671 1.940 -2.898 1.00 98.62 85 GLY A C 1
ATOM 657 O O . GLY A 1 85 ? 3.648 2.419 -3.482 1.00 98.62 85 GLY A O 1
ATOM 658 N N . SER A 1 86 ? 2.074 0.814 -3.267 1.00 98.69 86 SER A N 1
ATOM 659 C CA . SER A 1 86 ? 2.407 0.053 -4.463 1.00 98.69 86 SER A CA 1
ATOM 660 C C . SER A 1 86 ? 1.147 -0.477 -5.136 1.00 98.69 86 SER A C 1
ATOM 662 O O . SER A 1 86 ? 0.106 -0.651 -4.507 1.00 98.69 86 SER A O 1
ATOM 664 N N . THR A 1 87 ? 1.231 -0.723 -6.437 1.00 98.75 87 THR A N 1
ATOM 665 C CA . THR A 1 87 ? 0.187 -1.369 -7.234 1.00 98.75 87 THR A CA 1
ATOM 666 C C . THR A 1 87 ? 0.817 -2.503 -8.020 1.00 98.75 87 THR A C 1
ATOM 668 O O . THR A 1 87 ? 1.745 -2.263 -8.786 1.00 98.75 87 THR A O 1
ATOM 671 N N . ALA A 1 88 ? 0.322 -3.725 -7.840 1.00 98.62 88 ALA A N 1
ATOM 672 C CA . ALA A 1 88 ? 0.700 -4.881 -8.645 1.00 98.62 88 ALA A CA 1
ATOM 673 C C . ALA A 1 88 ? -0.426 -5.199 -9.635 1.00 98.62 88 ALA A C 1
ATOM 675 O O . ALA A 1 88 ? -1.552 -5.449 -9.208 1.00 98.62 88 ALA A O 1
ATOM 676 N N . ASN A 1 89 ? -0.137 -5.201 -10.935 1.00 98.19 89 ASN A N 1
ATOM 677 C CA . ASN A 1 89 ? -1.102 -5.506 -11.991 1.00 98.19 89 ASN A CA 1
ATOM 678 C C . ASN A 1 89 ? -0.753 -6.836 -12.651 1.00 98.19 89 ASN A C 1
ATOM 680 O O . ASN A 1 89 ? 0.279 -6.944 -13.306 1.00 98.19 89 ASN A O 1
ATOM 684 N N . HIS A 1 90 ? -1.628 -7.824 -12.523 1.00 97.19 90 HIS A N 1
ATOM 685 C CA . HIS A 1 90 ? -1.567 -9.068 -13.277 1.00 97.19 90 HIS A CA 1
ATOM 686 C C . HIS A 1 90 ? -2.251 -8.876 -14.629 1.00 97.19 90 HIS A C 1
ATOM 688 O O . HIS A 1 90 ? -3.421 -8.479 -14.696 1.00 97.19 90 HIS A O 1
ATOM 694 N N . LEU A 1 91 ? -1.517 -9.150 -15.703 1.00 93.94 91 LEU A N 1
ATOM 695 C CA . LEU A 1 91 ? -1.947 -8.867 -17.066 1.00 93.94 91 LEU A CA 1
ATOM 696 C C . LEU A 1 91 ? -2.427 -10.133 -17.781 1.00 93.94 91 LEU A C 1
ATOM 698 O O . LEU A 1 91 ? -1.846 -11.205 -17.628 1.00 93.94 91 LEU A O 1
ATOM 702 N N . VAL A 1 92 ? -3.447 -9.976 -18.623 1.00 85.94 92 VAL A N 1
ATOM 703 C CA . VAL A 1 92 ? -3.759 -10.895 -19.724 1.00 85.94 92 VAL A CA 1
ATOM 704 C C . VAL A 1 92 ? -3.428 -10.159 -21.017 1.00 85.94 92 VAL A C 1
ATOM 706 O O . VAL A 1 92 ? -4.052 -9.147 -21.351 1.00 85.94 92 VAL A O 1
ATOM 709 N N . GLY A 1 93 ? -2.387 -10.617 -21.716 1.00 83.75 93 GLY A N 1
ATOM 710 C CA . GLY A 1 93 ? -1.769 -9.831 -22.783 1.00 83.75 93 GLY A CA 1
ATOM 711 C C . GLY A 1 93 ? -1.262 -8.493 -22.233 1.00 83.75 93 GLY A C 1
ATOM 712 O O . GLY A 1 93 ? -0.396 -8.462 -21.364 1.00 83.75 93 GLY A O 1
ATOM 713 N N . THR A 1 94 ? -1.825 -7.385 -22.715 1.00 81.75 94 THR A N 1
ATOM 714 C CA . THR A 1 94 ? -1.497 -6.020 -22.259 1.00 81.75 94 THR A CA 1
ATOM 715 C C . THR A 1 94 ? -2.540 -5.414 -21.319 1.00 81.75 94 THR A C 1
ATOM 717 O O . THR A 1 94 ? -2.365 -4.289 -20.857 1.00 81.75 94 THR A O 1
ATOM 720 N N . THR A 1 95 ? -3.632 -6.128 -21.028 1.00 84.81 95 THR A N 1
ATOM 721 C CA . THR A 1 95 ? -4.747 -5.600 -20.232 1.00 84.81 95 THR A CA 1
ATOM 722 C C . THR A 1 95 ? -4.671 -6.109 -18.791 1.00 84.81 95 THR A C 1
ATOM 724 O O . THR A 1 95 ? -4.594 -7.324 -18.594 1.00 84.81 95 THR A O 1
ATOM 727 N N . PRO A 1 96 ? -4.743 -5.234 -17.770 1.00 88.69 96 PRO A N 1
ATOM 728 C CA . PRO A 1 96 ? -4.884 -5.668 -16.385 1.00 88.69 96 PRO A CA 1
ATOM 729 C C . PRO A 1 96 ? -6.160 -6.497 -16.189 1.00 88.69 96 PRO A C 1
ATOM 731 O O . PRO A 1 96 ? -7.271 -6.035 -16.464 1.00 88.69 96 PRO A O 1
ATOM 734 N N . LEU A 1 97 ? -5.992 -7.735 -15.723 1.00 93.38 97 LEU A N 1
ATOM 735 C CA . LEU A 1 97 ? -7.090 -8.598 -15.284 1.00 93.38 97 LEU A CA 1
ATOM 736 C C . LEU A 1 97 ? -7.342 -8.420 -13.789 1.00 93.38 97 LEU A C 1
ATOM 738 O O . LEU A 1 97 ? -8.491 -8.385 -13.354 1.00 93.38 97 LEU A O 1
ATOM 742 N N . ARG A 1 98 ? -6.260 -8.309 -13.013 1.00 97.12 98 ARG A N 1
ATOM 743 C CA . ARG A 1 98 ? -6.311 -8.138 -11.566 1.00 97.12 98 ARG A CA 1
ATOM 744 C C . ARG A 1 98 ? -5.277 -7.118 -11.117 1.00 97.12 98 ARG A C 1
ATOM 746 O O . ARG A 1 98 ? -4.105 -7.260 -11.450 1.00 97.12 98 ARG A O 1
ATOM 753 N N . SER A 1 99 ? -5.690 -6.158 -10.306 1.00 98.19 99 SER A N 1
ATOM 754 C CA . SER A 1 99 ? -4.820 -5.136 -9.725 1.00 98.19 99 SER A CA 1
ATOM 755 C C . SER A 1 99 ? -4.921 -5.178 -8.208 1.00 98.19 99 SER A C 1
ATOM 757 O O . SER A 1 99 ? -6.019 -5.272 -7.668 1.00 98.19 99 SER A O 1
ATOM 759 N N . VAL A 1 100 ? -3.786 -5.128 -7.513 1.00 98.75 100 VAL A N 1
ATOM 760 C CA . VAL A 1 100 ? -3.728 -5.034 -6.051 1.00 98.75 100 VAL A CA 1
ATOM 761 C C . VAL A 1 100 ? -2.958 -3.781 -5.666 1.00 98.75 100 VAL A C 1
ATOM 763 O O . VAL A 1 100 ? -1.736 -3.737 -5.811 1.00 98.75 100 VAL A O 1
ATOM 766 N N . THR A 1 101 ? -3.671 -2.790 -5.146 1.00 98.81 101 THR A N 1
ATOM 767 C CA . THR A 1 101 ? -3.110 -1.540 -4.626 1.00 98.81 101 THR A CA 1
ATOM 768 C C . THR A 1 101 ? -3.000 -1.624 -3.112 1.00 98.81 101 THR A C 1
ATOM 770 O O . THR A 1 101 ? -3.943 -2.057 -2.452 1.00 98.81 101 THR A O 1
ATOM 773 N N . ARG A 1 102 ? -1.856 -1.224 -2.556 1.00 98.88 102 ARG A N 1
ATOM 774 C CA . ARG A 1 102 ? -1.594 -1.162 -1.115 1.00 98.88 102 ARG A CA 1
ATOM 775 C C . ARG A 1 102 ? -1.124 0.227 -0.729 1.00 98.88 102 ARG A C 1
ATOM 777 O O . ARG A 1 102 ? -0.216 0.746 -1.374 1.00 98.88 102 ARG A O 1
ATOM 784 N N . THR A 1 103 ? -1.682 0.758 0.348 1.00 98.88 103 THR A N 1
ATOM 785 C CA . THR A 1 103 ? -1.284 2.024 0.963 1.00 98.88 103 THR A CA 1
ATOM 786 C C . THR A 1 103 ? -0.846 1.769 2.395 1.00 98.88 103 THR A C 1
ATOM 788 O O . THR A 1 103 ? -1.500 1.032 3.131 1.00 98.88 103 THR A O 1
ATOM 791 N N . PHE A 1 104 ? 0.260 2.389 2.777 1.00 98.81 104 PHE A N 1
ATOM 792 C CA . PHE A 1 104 ? 0.863 2.303 4.094 1.00 98.81 104 PHE A CA 1
ATOM 793 C C . PHE A 1 104 ? 0.981 3.701 4.700 1.00 98.81 104 PHE A C 1
ATOM 795 O O . PHE A 1 104 ? 1.193 4.671 3.967 1.00 98.81 104 PHE A O 1
ATOM 802 N N . ASN A 1 105 ? 0.866 3.803 6.023 1.00 98.12 105 ASN A N 1
ATOM 803 C CA . ASN A 1 105 ? 1.114 5.049 6.753 1.00 98.12 105 ASN A CA 1
ATOM 804 C C . ASN A 1 105 ? 2.603 5.222 7.119 1.00 98.12 105 ASN A C 1
ATOM 806 O O . ASN A 1 105 ? 3.466 4.416 6.759 1.00 98.12 105 ASN A O 1
ATOM 810 N N . ARG A 1 106 ? 2.896 6.274 7.893 1.00 97.00 106 ARG A N 1
ATOM 811 C CA . ARG A 1 106 ? 4.230 6.605 8.425 1.00 97.00 106 ARG A CA 1
ATOM 812 C C . ARG A 1 106 ? 4.883 5.543 9.322 1.00 97.00 106 ARG A C 1
ATOM 814 O O . ARG A 1 106 ? 6.061 5.652 9.627 1.00 97.00 106 ARG A O 1
ATOM 821 N N . PHE A 1 107 ? 4.132 4.544 9.772 1.00 97.69 107 PHE A N 1
ATOM 822 C CA . PHE A 1 107 ? 4.641 3.448 10.595 1.00 97.69 107 PHE A CA 1
ATOM 823 C C . PHE A 1 107 ? 4.680 2.121 9.829 1.00 97.69 107 PHE A C 1
ATOM 825 O O . PHE A 1 107 ? 4.755 1.059 10.438 1.00 97.69 107 PHE A O 1
ATOM 832 N N . HIS A 1 108 ? 4.616 2.179 8.493 1.00 97.88 108 HIS A N 1
ATOM 833 C CA . HIS A 1 108 ? 4.596 1.015 7.600 1.00 97.88 108 HIS A CA 1
ATOM 834 C C . HIS A 1 108 ? 3.387 0.093 7.803 1.00 97.88 108 HIS A C 1
ATOM 836 O O . HIS A 1 108 ? 3.393 -1.056 7.359 1.00 97.88 108 HIS A O 1
ATOM 842 N N . LEU A 1 109 ? 2.330 0.594 8.443 1.00 98.38 109 LEU A N 1
ATOM 843 C CA . LEU A 1 109 ? 1.107 -0.157 8.684 1.00 98.38 109 LEU A CA 1
ATOM 844 C C . LEU A 1 109 ? 0.214 -0.077 7.443 1.00 98.38 109 LEU A C 1
ATOM 846 O O . LEU A 1 109 ? 0.033 1.003 6.882 1.00 98.38 109 LEU A O 1
ATOM 850 N N . LEU A 1 110 ? -0.321 -1.216 6.995 1.00 98.69 110 LEU A N 1
ATOM 851 C CA . LEU A 1 110 ? -1.163 -1.315 5.799 1.00 98.69 110 LEU A CA 1
ATOM 852 C C . LEU A 1 110 ? -2.551 -0.731 6.088 1.00 98.69 110 LEU A C 1
ATOM 854 O O . LEU A 1 110 ? -3.398 -1.407 6.662 1.00 98.69 110 LEU A O 1
ATOM 858 N N . THR A 1 111 ? -2.797 0.507 5.672 1.00 98.62 111 THR A N 1
ATOM 859 C CA . THR A 1 111 ? -4.058 1.210 5.950 1.00 98.62 111 THR A CA 1
ATOM 860 C C . THR A 1 111 ? -5.141 0.926 4.920 1.00 98.62 111 THR A C 1
ATOM 862 O O . THR A 1 111 ? -6.324 0.957 5.248 1.00 98.62 111 THR A O 1
ATOM 865 N N . LEU A 1 112 ? -4.757 0.608 3.682 1.00 98.81 112 LEU A N 1
ATOM 866 C CA . LEU A 1 112 ? -5.701 0.263 2.625 1.00 98.81 112 LEU A CA 1
ATOM 867 C C . LEU A 1 112 ? -5.115 -0.791 1.690 1.00 98.81 112 LEU A C 1
ATOM 869 O O . LEU A 1 112 ? -3.993 -0.660 1.204 1.00 98.81 112 LEU A O 1
ATOM 873 N N . GLN A 1 113 ? -5.913 -1.806 1.375 1.00 98.81 113 GLN A N 1
ATOM 874 C CA . GLN A 1 113 ? -5.677 -2.695 0.247 1.00 98.81 113 GLN A CA 1
ATOM 875 C C . GLN A 1 113 ? -6.919 -2.745 -0.640 1.00 98.81 113 GLN A C 1
ATOM 877 O O . GLN A 1 113 ? -7.994 -3.111 -0.174 1.00 98.81 113 GLN A O 1
ATOM 882 N N . VAL A 1 114 ? -6.753 -2.452 -1.927 1.00 98.69 114 VAL A N 1
ATOM 883 C CA . VAL A 1 114 ? -7.802 -2.574 -2.946 1.00 98.69 114 VAL A CA 1
ATOM 884 C C . VAL A 1 114 ? -7.392 -3.668 -3.920 1.00 98.69 114 VAL A C 1
ATOM 886 O O . VAL A 1 114 ? -6.306 -3.617 -4.488 1.00 98.69 114 VAL A O 1
ATOM 889 N N . THR A 1 115 ? -8.239 -4.677 -4.098 1.00 98.50 115 THR A N 1
ATOM 890 C CA . THR A 1 115 ? -8.115 -5.671 -5.167 1.00 98.50 115 THR A CA 1
ATOM 891 C C . THR A 1 115 ? -9.217 -5.428 -6.183 1.00 98.50 115 THR A C 1
ATOM 893 O O . THR A 1 115 ? -10.388 -5.607 -5.858 1.00 98.50 115 THR A O 1
ATOM 896 N N . GLU A 1 116 ? -8.845 -5.061 -7.404 1.00 97.94 116 GLU A N 1
ATOM 897 C CA . GLU A 1 116 ? -9.753 -5.029 -8.549 1.00 97.94 116 GLU A CA 1
ATOM 898 C C . GLU A 1 116 ? -9.543 -6.292 -9.375 1.00 97.94 116 GLU A C 1
ATOM 900 O O . GLU A 1 116 ? -8.403 -6.661 -9.651 1.00 97.94 116 GLU A O 1
ATOM 905 N N . GLN A 1 117 ? -10.619 -6.965 -9.771 1.00 96.88 117 GLN A N 1
ATOM 906 C CA . GLN A 1 117 ? -10.546 -8.116 -10.661 1.00 96.88 117 GLN A CA 1
ATOM 907 C C . GLN A 1 117 ? -11.691 -8.083 -11.663 1.00 96.88 117 GLN A C 1
ATOM 909 O O . GLN A 1 117 ? -12.861 -8.187 -11.292 1.00 96.88 117 GLN A O 1
ATOM 914 N N . ALA A 1 118 ? -11.336 -7.968 -12.938 1.00 93.06 118 ALA A N 1
ATOM 915 C CA . ALA A 1 118 ? -12.290 -8.086 -14.022 1.00 93.06 118 ALA A CA 1
ATOM 916 C C . ALA A 1 118 ? -12.626 -9.559 -14.286 1.00 93.06 118 ALA A C 1
ATOM 918 O O . ALA A 1 118 ? -11.759 -10.431 -14.211 1.00 93.06 118 ALA A O 1
ATOM 919 N N . HIS A 1 119 ? -13.877 -9.829 -14.630 1.00 90.50 119 HIS A N 1
ATOM 920 C CA . HIS A 1 119 ? -14.324 -11.122 -15.127 1.00 90.50 119 HIS A CA 1
ATOM 921 C C . HIS A 1 119 ? -15.469 -10.947 -16.123 1.00 90.50 119 HIS A C 1
ATOM 923 O O . HIS A 1 119 ? -16.099 -9.893 -16.219 1.00 90.50 119 HIS A O 1
ATOM 929 N N . GLU A 1 120 ? -15.725 -12.003 -16.881 1.00 92.00 120 GLU A N 1
ATOM 930 C CA . GLU A 1 120 ? -16.888 -12.093 -17.751 1.00 92.00 120 GLU A CA 1
ATOM 931 C C . GLU A 1 120 ? -18.080 -12.656 -16.976 1.00 92.00 120 GLU A C 1
ATOM 933 O O . GLU A 1 120 ? -17.928 -13.519 -16.105 1.00 92.00 120 GLU A O 1
ATOM 938 N N . VAL A 1 121 ? -19.271 -12.157 -17.294 1.00 90.12 121 VAL A N 1
ATOM 939 C CA . VAL A 1 121 ? -20.550 -12.667 -16.802 1.00 90.12 121 VAL A CA 1
ATOM 940 C C . VAL A 1 121 ? -21.437 -12.990 -17.988 1.00 90.12 121 VAL A C 1
ATOM 942 O O . VAL A 1 121 ? -21.592 -12.180 -18.901 1.00 90.12 121 VAL A O 1
ATOM 945 N N . TYR A 1 122 ? -22.019 -14.182 -17.950 1.00 89.94 122 TYR A N 1
ATOM 946 C CA . TYR A 1 122 ? -22.914 -14.699 -18.973 1.00 89.94 122 TYR A CA 1
ATOM 947 C C . TYR A 1 122 ? -24.341 -14.624 -18.437 1.00 89.94 122 TYR A C 1
ATOM 949 O O . TYR A 1 122 ? -24.661 -15.284 -17.447 1.00 89.94 122 TYR A O 1
ATOM 957 N N . ASP A 1 123 ? -25.185 -13.811 -19.070 1.00 86.62 123 ASP A N 1
ATOM 958 C CA . ASP A 1 123 ? -26.611 -13.775 -18.754 1.00 86.62 123 ASP A CA 1
ATOM 959 C C . ASP A 1 123 ? -27.347 -14.797 -19.631 1.00 86.62 123 ASP A C 1
ATOM 961 O O . ASP A 1 123 ? -27.042 -14.942 -20.814 1.00 86.62 123 ASP A O 1
ATOM 965 N N . GLU A 1 124 ? -28.358 -15.468 -19.078 1.00 86.44 124 GLU A N 1
ATOM 966 C CA . GLU A 1 124 ? -29.127 -16.535 -19.748 1.00 86.44 124 GLU A CA 1
ATOM 967 C C . GLU A 1 124 ? -29.759 -16.132 -21.096 1.00 86.44 124 GLU A C 1
ATOM 969 O O . GLU A 1 124 ? -30.072 -16.988 -21.924 1.00 86.44 124 GLU A O 1
ATOM 974 N N . HIS A 1 125 ? -29.940 -14.830 -21.332 1.00 86.50 125 HIS A N 1
ATOM 975 C CA . HIS A 1 125 ? -30.569 -14.276 -22.531 1.00 86.50 125 HIS A CA 1
ATOM 976 C C . HIS A 1 125 ? -29.625 -13.442 -23.409 1.00 86.50 125 HIS A C 1
ATOM 978 O O . HIS A 1 125 ? -30.063 -12.930 -24.439 1.00 86.50 125 HIS A O 1
ATOM 984 N N . ASN A 1 126 ? -28.342 -13.317 -23.048 1.00 81.69 126 ASN A N 1
ATOM 985 C CA . ASN A 1 126 ? -27.356 -12.585 -23.842 1.00 81.69 126 ASN A CA 1
ATOM 986 C C . ASN A 1 126 ? -26.376 -13.542 -24.524 1.00 81.69 126 ASN A C 1
ATOM 988 O O . ASN A 1 126 ? -25.786 -14.418 -23.902 1.00 81.69 126 ASN A O 1
ATOM 992 N N . THR A 1 127 ? -26.162 -13.337 -25.824 1.00 84.94 127 THR A N 1
ATOM 993 C CA . THR A 1 127 ? -25.200 -14.114 -26.623 1.00 84.94 127 THR A CA 1
ATOM 994 C C . THR A 1 127 ? -23.752 -13.671 -26.434 1.00 84.94 127 THR A C 1
ATOM 996 O O . THR A 1 127 ? -22.846 -14.394 -26.839 1.00 84.94 127 THR A O 1
ATOM 999 N N . GLN A 1 128 ? -23.522 -12.501 -25.835 1.00 90.62 128 GLN A N 1
ATOM 1000 C CA . GLN A 1 128 ? -22.194 -11.971 -25.532 1.00 90.62 128 GLN A CA 1
ATOM 1001 C C . GLN A 1 128 ? -22.053 -11.769 -24.023 1.00 90.62 128 GLN A C 1
ATOM 1003 O O . GLN A 1 128 ? -22.986 -11.240 -23.407 1.00 90.62 128 GLN A O 1
ATOM 1008 N N . PRO A 1 129 ? -20.915 -12.151 -23.415 1.00 90.38 129 PRO A N 1
ATOM 1009 C CA . PRO A 1 129 ? -20.682 -11.865 -22.015 1.00 90.38 129 PRO A CA 1
ATOM 1010 C C . PRO A 1 129 ? -20.524 -10.363 -21.802 1.00 90.38 129 PRO A C 1
ATOM 1012 O O . PRO A 1 129 ? -19.955 -9.639 -22.625 1.00 90.38 129 PRO A O 1
ATOM 1015 N N . ARG A 1 130 ? -20.980 -9.894 -20.648 1.00 89.44 130 ARG A N 1
ATOM 1016 C CA . ARG A 1 130 ? -20.663 -8.553 -20.157 1.00 89.44 130 ARG A CA 1
ATOM 1017 C C . ARG A 1 130 ? -19.454 -8.625 -19.234 1.00 89.44 130 ARG A C 1
ATOM 1019 O O . ARG A 1 130 ? -19.264 -9.606 -18.518 1.00 89.44 130 ARG A O 1
ATOM 1026 N N . ARG A 1 131 ? -18.637 -7.575 -19.233 1.00 88.38 131 ARG A N 1
ATOM 1027 C CA . ARG A 1 131 ? -17.504 -7.450 -18.313 1.00 88.38 131 ARG A CA 1
ATOM 1028 C C . ARG A 1 131 ? -17.983 -6.830 -17.003 1.00 88.38 131 ARG A C 1
ATOM 1030 O O . ARG A 1 131 ? -18.604 -5.773 -17.026 1.00 88.38 131 ARG A O 1
ATOM 1037 N N . GLU A 1 132 ? -17.670 -7.473 -15.888 1.00 92.62 132 GLU A N 1
ATOM 1038 C CA . GLU A 1 132 ? -17.821 -6.916 -14.541 1.00 92.62 132 GLU A CA 1
ATOM 1039 C C . GLU A 1 132 ? -16.463 -6.825 -13.852 1.00 92.62 132 GLU A C 1
ATOM 1041 O O . GLU A 1 132 ? -15.545 -7.597 -14.139 1.00 92.62 132 GLU A O 1
ATOM 1046 N N . THR A 1 133 ? -16.347 -5.898 -12.909 1.00 95.50 133 THR A N 1
ATOM 1047 C CA . THR A 1 133 ? -15.180 -5.730 -12.054 1.00 95.50 133 THR A CA 1
ATOM 1048 C C . THR A 1 133 ? -15.591 -5.908 -10.601 1.00 95.50 133 THR A C 1
ATOM 1050 O O . THR A 1 133 ? -16.271 -5.067 -10.009 1.00 95.50 133 THR A O 1
ATOM 1053 N N . CYS A 1 134 ? -15.126 -6.998 -10.000 1.00 96.38 134 CYS A N 1
ATOM 1054 C CA . CYS A 1 134 ? -15.187 -7.191 -8.562 1.00 96.38 134 CYS A CA 1
ATOM 1055 C C . CYS A 1 134 ? -14.130 -6.316 -7.885 1.00 96.38 134 CYS A C 1
ATOM 1057 O O . CYS A 1 134 ? -12.953 -6.353 -8.247 1.00 96.38 134 CYS A O 1
ATOM 1059 N N . LEU A 1 135 ? -14.544 -5.566 -6.871 1.00 97.44 135 LEU A N 1
ATOM 1060 C CA . LEU A 1 135 ? -13.670 -4.790 -6.004 1.00 97.44 135 LEU A CA 1
ATOM 1061 C C . LEU A 1 135 ? -13.743 -5.376 -4.598 1.00 97.44 135 LEU A C 1
ATOM 1063 O O . LEU A 1 135 ? -14.830 -5.496 -4.033 1.00 97.44 135 LEU A O 1
ATOM 1067 N N . GLN A 1 136 ? -12.590 -5.718 -4.035 1.00 98.00 136 GLN A N 1
ATOM 1068 C CA . GLN A 1 136 ? -12.444 -6.039 -2.622 1.00 98.00 136 GLN A CA 1
ATOM 1069 C C . GLN A 1 136 ? -11.548 -4.992 -1.967 1.00 98.00 136 GLN A C 1
ATOM 1071 O O . GLN A 1 136 ? -10.386 -4.850 -2.341 1.00 98.00 136 GLN A O 1
ATOM 1076 N N . GLU A 1 137 ? -12.065 -4.304 -0.958 1.00 98.00 137 GLU A N 1
ATOM 1077 C CA . GLU A 1 137 ? -11.343 -3.282 -0.204 1.00 98.00 137 GLU A CA 1
ATOM 1078 C C . GLU A 1 137 ? -11.179 -3.754 1.240 1.00 98.00 137 GLU A C 1
ATOM 1080 O O . GLU A 1 137 ? -12.119 -4.274 1.838 1.00 98.00 137 GLU A O 1
ATOM 1085 N N . LEU A 1 138 ? -9.981 -3.599 1.793 1.00 98.25 138 LEU A N 1
ATOM 1086 C CA . LEU A 1 138 ? -9.702 -3.758 3.214 1.00 98.25 138 LEU A CA 1
ATOM 1087 C C . LEU A 1 138 ? -9.083 -2.459 3.701 1.00 98.25 138 LEU A C 1
ATOM 1089 O O . LEU A 1 138 ? -7.944 -2.152 3.358 1.00 98.25 138 LEU A O 1
ATOM 1093 N N . GLU A 1 139 ? -9.842 -1.717 4.486 1.00 98.38 139 GLU A N 1
ATOM 1094 C CA . GLU A 1 139 ? -9.370 -0.540 5.196 1.00 98.38 139 GLU A CA 1
ATOM 1095 C C . GLU A 1 139 ? -9.048 -0.942 6.633 1.00 98.38 139 GLU A C 1
ATOM 1097 O O . GLU A 1 139 ? -9.819 -1.670 7.260 1.00 98.38 139 GLU A O 1
ATOM 1102 N N . THR A 1 140 ? -7.885 -0.537 7.134 1.00 98.31 140 THR A N 1
ATOM 1103 C CA . THR A 1 140 ? -7.456 -0.811 8.507 1.00 98.31 140 THR A CA 1
ATOM 1104 C C . THR A 1 140 ? -7.039 0.487 9.174 1.00 98.31 140 THR A C 1
ATOM 1106 O O . THR A 1 140 ? -6.078 1.137 8.766 1.00 98.31 140 THR A O 1
ATOM 1109 N N . VAL A 1 141 ? -7.762 0.837 10.231 1.00 97.56 141 VAL A N 1
ATOM 1110 C CA . VAL A 1 141 ? -7.389 1.897 11.163 1.00 97.56 141 VAL A CA 1
ATOM 1111 C C . VAL A 1 141 ? -6.667 1.238 12.324 1.00 97.56 141 VAL A C 1
ATOM 1113 O O . VAL A 1 141 ? -7.135 0.234 12.859 1.00 97.56 141 VAL A O 1
ATOM 1116 N N . TYR A 1 142 ? -5.530 1.795 12.710 1.00 97.62 142 TYR A N 1
ATOM 1117 C CA . TYR A 1 142 ? -4.692 1.291 13.792 1.00 97.62 142 TYR A CA 1
ATOM 1118 C C . TYR A 1 142 ? -4.881 2.116 15.065 1.00 97.62 142 TYR A C 1
ATOM 1120 O O . TYR A 1 142 ? -5.488 3.186 15.039 1.00 97.62 142 TYR A O 1
ATOM 1128 N N . HIS A 1 143 ? -4.338 1.636 16.182 1.00 96.44 143 HIS A N 1
ATOM 1129 C CA . HIS A 1 143 ? -4.314 2.370 17.455 1.00 96.44 143 HIS A CA 1
ATOM 1130 C C . HIS A 1 143 ? -3.223 3.458 17.499 1.00 96.44 143 HIS A C 1
ATOM 1132 O O . HIS A 1 143 ? -2.819 3.890 18.579 1.00 96.44 143 HIS A O 1
ATOM 1138 N N . GLU A 1 144 ? -2.719 3.901 16.342 1.00 95.31 144 GLU A N 1
ATOM 1139 C CA . GLU A 1 144 ? -1.793 5.028 16.298 1.00 95.31 144 GLU A CA 1
ATOM 1140 C C . GLU A 1 144 ? -2.470 6.315 16.774 1.00 95.31 144 GLU A C 1
ATOM 1142 O O . GLU A 1 144 ? -3.645 6.579 16.522 1.00 95.31 144 GLU A O 1
ATOM 1147 N N . THR A 1 145 ? -1.692 7.148 17.446 1.00 94.81 145 THR A N 1
ATOM 1148 C CA . THR A 1 145 ? -2.075 8.512 17.803 1.00 94.81 145 THR A CA 1
ATOM 1149 C C . THR A 1 145 ? -1.278 9.505 16.959 1.00 94.81 145 THR A C 1
ATOM 1151 O O . THR A 1 145 ? -0.272 9.154 16.337 1.00 94.81 145 THR A O 1
ATOM 1154 N N . GLY A 1 146 ? -1.652 10.785 16.996 1.00 93.62 146 GLY A N 1
ATOM 1155 C CA . GLY A 1 146 ? -0.858 11.854 16.378 1.00 93.62 146 GLY A CA 1
ATOM 1156 C C . GLY A 1 146 ? 0.514 12.100 17.028 1.00 93.62 146 GLY A C 1
ATOM 1157 O O . GLY A 1 146 ? 1.241 12.985 16.587 1.00 93.62 146 GLY A O 1
ATOM 1158 N N . ALA A 1 147 ? 0.886 11.355 18.074 1.00 94.38 147 ALA A N 1
ATOM 1159 C CA . ALA A 1 147 ? 2.147 11.533 18.788 1.00 94.38 147 ALA A CA 1
ATOM 1160 C C . ALA A 1 147 ? 3.371 11.048 17.983 1.00 94.38 147 ALA A C 1
ATOM 1162 O O . ALA A 1 147 ? 3.245 10.379 16.955 1.00 94.38 147 ALA A O 1
ATOM 1163 N N . SER A 1 148 ? 4.585 11.360 18.443 1.00 94.44 148 SER A N 1
ATOM 1164 C CA . SER A 1 148 ? 5.810 10.788 17.864 1.00 94.44 148 SER A CA 1
ATOM 1165 C C . SER A 1 148 ? 5.891 9.276 18.108 1.00 94.44 148 SER A C 1
ATOM 1167 O O . SER A 1 148 ? 5.188 8.746 18.967 1.00 94.44 148 SER A O 1
ATOM 1169 N N . PHE A 1 149 ? 6.773 8.580 17.382 1.00 95.50 149 PHE A N 1
ATOM 1170 C CA . PHE A 1 149 ? 6.972 7.132 17.528 1.00 95.50 149 PHE A CA 1
ATOM 1171 C C . PHE A 1 149 ? 7.196 6.701 18.989 1.00 95.50 149 PHE A C 1
ATOM 1173 O O . PHE A 1 149 ? 6.568 5.761 19.460 1.00 95.50 149 PHE A O 1
ATOM 1180 N N . GLN A 1 150 ? 8.035 7.430 19.734 1.00 95.19 150 GLN A N 1
ATOM 1181 C CA . GLN A 1 150 ? 8.396 7.099 21.121 1.00 95.19 150 GLN A CA 1
ATOM 1182 C C . GLN A 1 150 ? 7.231 7.236 22.112 1.00 95.19 150 GLN A C 1
ATOM 1184 O O . GLN A 1 150 ? 7.332 6.758 23.237 1.00 95.19 150 GLN A O 1
ATOM 1189 N N . LEU A 1 151 ? 6.162 7.927 21.716 1.00 96.06 151 LEU A N 1
ATOM 1190 C CA . LEU A 1 151 ? 4.986 8.193 22.542 1.00 96.06 151 LEU A CA 1
ATOM 1191 C C . LEU A 1 151 ? 3.765 7.381 22.094 1.00 96.06 151 LEU A C 1
ATOM 1193 O O . LEU A 1 151 ? 2.672 7.584 22.621 1.00 96.06 151 LEU A O 1
ATOM 1197 N N . GLN A 1 152 ? 3.926 6.486 21.118 1.00 96.12 152 GLN A N 1
ATOM 1198 C CA . GLN A 1 152 ? 2.854 5.585 20.720 1.00 96.12 152 GLN A CA 1
ATOM 1199 C C . GLN A 1 152 ? 2.584 4.546 21.821 1.00 96.12 152 GLN A C 1
ATOM 1201 O O . GLN A 1 152 ? 3.528 4.076 22.463 1.00 96.12 152 GLN A O 1
ATOM 1206 N N . PRO A 1 153 ? 1.316 4.153 22.042 1.00 95.25 153 PRO A N 1
ATOM 1207 C CA . PRO A 1 153 ? 1.002 3.054 22.950 1.00 95.25 153 PRO A CA 1
ATOM 1208 C C . PRO A 1 153 ? 1.611 1.742 22.440 1.00 95.25 153 PRO A C 1
ATOM 1210 O O . PRO A 1 153 ? 1.742 1.546 21.240 1.00 95.25 153 PRO A O 1
ATOM 1213 N N . SER A 1 154 ? 1.934 0.801 23.326 1.00 94.12 154 SER A N 1
ATOM 1214 C CA . SER A 1 154 ? 2.541 -0.500 22.972 1.00 94.12 154 SER A CA 1
ATOM 1215 C C . SER A 1 154 ? 1.758 -1.290 21.910 1.00 94.12 154 SER A C 1
ATOM 1217 O O . SER A 1 154 ? 2.345 -2.014 21.108 1.00 94.12 154 SER A O 1
ATOM 1219 N N . TYR A 1 155 ? 0.437 -1.120 21.877 1.00 95.81 155 TYR A N 1
ATOM 1220 C CA . TYR A 1 155 ? -0.488 -1.783 20.961 1.00 95.81 155 TYR A CA 1
ATOM 1221 C C . TYR A 1 155 ? -0.808 -0.965 19.697 1.00 95.81 155 TYR A C 1
ATOM 1223 O O . TYR A 1 155 ? -1.695 -1.353 18.939 1.00 95.81 155 TYR A O 1
ATOM 1231 N N . PHE A 1 156 ? -0.118 0.153 19.431 1.00 96.62 156 PHE A N 1
ATOM 1232 C CA . PHE A 1 156 ? -0.478 1.067 18.335 1.00 96.62 156 PHE A CA 1
ATOM 1233 C C . PHE A 1 156 ? -0.475 0.416 16.945 1.00 96.62 156 PHE A C 1
ATOM 1235 O O . PHE A 1 156 ? -1.228 0.829 16.072 1.00 96.62 156 PHE A O 1
ATOM 1242 N N . GLN A 1 157 ? 0.359 -0.608 16.740 1.00 96.94 157 GLN A N 1
ATOM 1243 C CA . GLN A 1 157 ? 0.457 -1.348 15.476 1.00 96.94 157 GLN A CA 1
ATOM 1244 C C . GLN A 1 157 ? -0.627 -2.418 15.315 1.00 96.94 157 GLN A C 1
ATOM 1246 O O . GLN A 1 157 ? -0.728 -3.040 14.257 1.00 96.94 157 GLN A O 1
ATOM 1251 N N . LEU A 1 158 ? -1.435 -2.656 16.348 1.00 97.75 158 LEU A N 1
ATOM 1252 C CA . LEU A 1 158 ? -2.541 -3.596 16.279 1.00 97.75 158 LEU A CA 1
ATOM 1253 C C . LEU A 1 158 ? -3.747 -2.917 15.608 1.00 97.75 158 LEU A C 1
ATOM 1255 O O . LEU A 1 158 ? -4.004 -1.734 15.859 1.00 97.75 158 LEU A O 1
ATOM 1259 N N . PRO A 1 159 ? -4.493 -3.626 14.741 1.00 97.31 159 PRO A N 1
ATOM 1260 C CA . PRO A 1 159 ? -5.703 -3.082 14.137 1.00 97.31 159 PRO A CA 1
ATOM 1261 C C . PRO A 1 159 ? -6.693 -2.615 15.208 1.00 97.31 159 PRO A C 1
ATOM 1263 O O . PRO A 1 159 ? -6.960 -3.335 16.165 1.00 97.31 159 PRO A O 1
ATOM 1266 N N . LYS A 1 160 ? -7.247 -1.417 15.049 1.00 96.12 160 LYS A N 1
ATOM 1267 C CA . LYS A 1 160 ? -8.349 -0.890 15.862 1.00 96.12 160 LYS A CA 1
ATOM 1268 C C . LYS A 1 160 ? -9.691 -1.172 15.194 1.00 96.12 160 LYS A C 1
ATOM 1270 O O . LYS A 1 160 ? -10.594 -1.721 15.820 1.00 96.12 160 LYS A O 1
ATOM 1275 N N . HIS A 1 161 ? -9.788 -0.832 13.910 1.00 95.62 161 HIS A N 1
ATOM 1276 C CA . HIS A 1 161 ? -10.957 -1.091 13.078 1.00 95.62 161 HIS A CA 1
ATOM 1277 C C . HIS A 1 161 ? -10.515 -1.690 11.750 1.00 95.62 161 HIS A C 1
ATOM 1279 O O . HIS A 1 161 ? -9.551 -1.216 11.145 1.00 95.62 161 HIS A O 1
ATOM 1285 N N . GLN A 1 162 ? -11.235 -2.699 11.271 1.00 96.75 162 GLN A N 1
ATOM 1286 C CA . GLN A 1 162 ? -11.095 -3.185 9.904 1.00 96.75 162 GLN A CA 1
ATOM 1287 C C . GLN A 1 162 ? -12.448 -3.156 9.209 1.00 96.75 162 GLN A C 1
ATOM 1289 O O . GLN A 1 162 ? -13.395 -3.788 9.672 1.00 96.75 162 GLN A O 1
ATOM 1294 N N . LEU A 1 163 ? -12.517 -2.445 8.087 1.00 96.25 163 LEU A N 1
ATOM 1295 C CA . LEU A 1 163 ? -13.680 -2.404 7.211 1.00 96.25 163 LEU A CA 1
ATOM 1296 C C . LEU A 1 163 ? -13.343 -3.156 5.926 1.00 96.25 163 LEU A C 1
ATOM 1298 O O . LEU A 1 163 ? -12.496 -2.732 5.134 1.00 96.25 163 LEU A O 1
ATOM 1302 N N . LYS A 1 164 ? -14.014 -4.286 5.716 1.00 96.56 164 LYS A N 1
ATOM 1303 C CA . LYS A 1 164 ? -13.857 -5.114 4.524 1.00 96.56 164 LYS A CA 1
ATOM 1304 C C . LYS A 1 164 ? -15.086 -4.979 3.640 1.00 96.56 164 LYS A C 1
ATOM 1306 O O . LYS A 1 164 ? -16.193 -5.279 4.072 1.00 96.56 164 LYS A O 1
ATOM 1311 N N . ARG A 1 165 ? -14.891 -4.537 2.399 1.00 95.69 165 ARG A N 1
ATOM 1312 C CA . ARG A 1 165 ? -15.969 -4.260 1.441 1.00 95.69 165 ARG A CA 1
ATOM 1313 C C . ARG A 1 165 ? -15.792 -5.103 0.193 1.00 95.69 165 ARG A C 1
ATOM 1315 O O . ARG A 1 165 ? -14.682 -5.236 -0.316 1.00 95.69 165 ARG A O 1
ATOM 1322 N N . TRP A 1 166 ? -16.893 -5.632 -0.320 1.00 96.25 166 TRP A N 1
ATOM 1323 C CA . TRP A 1 166 ? -16.971 -6.266 -1.630 1.00 96.25 166 TRP A CA 1
ATOM 1324 C C . TRP A 1 166 ? -18.035 -5.561 -2.446 1.00 96.25 166 TRP A C 1
ATOM 1326 O O . TRP A 1 166 ? -19.178 -5.463 -1.999 1.00 96.25 166 TRP A O 1
ATOM 1336 N N . LYS A 1 167 ? -17.677 -5.096 -3.640 1.00 95.38 167 LYS A N 1
ATOM 1337 C CA . LYS A 1 167 ? -18.608 -4.417 -4.540 1.00 95.38 167 LYS A CA 1
ATOM 1338 C C . LYS A 1 167 ? -18.398 -4.814 -5.994 1.00 95.38 167 LYS A C 1
ATOM 1340 O O . LYS A 1 167 ? -17.296 -5.204 -6.377 1.00 95.38 167 LYS A O 1
ATOM 1345 N N . ILE A 1 168 ? -19.448 -4.695 -6.799 1.00 95.38 168 ILE A N 1
ATOM 1346 C CA . ILE A 1 168 ? -19.333 -4.715 -8.262 1.00 95.38 168 ILE A CA 1
ATOM 1347 C C . ILE A 1 168 ? -19.216 -3.265 -8.725 1.00 95.38 168 ILE A C 1
ATOM 1349 O O . ILE A 1 168 ? -20.112 -2.463 -8.468 1.00 95.38 168 ILE A O 1
ATOM 1353 N N . LYS A 1 169 ? -18.110 -2.910 -9.385 1.00 93.69 169 LYS A N 1
ATOM 1354 C CA . LYS A 1 169 ? -17.816 -1.527 -9.806 1.00 93.69 169 LYS A CA 1
ATOM 1355 C C . LYS A 1 169 ? -18.921 -0.950 -10.689 1.00 93.69 169 LYS A C 1
ATOM 1357 O O . LYS A 1 169 ? -19.279 0.215 -10.555 1.00 93.69 169 LYS A O 1
ATOM 1362 N N . GLU A 1 170 ? -19.472 -1.783 -11.562 1.00 93.50 170 GLU A N 1
ATOM 1363 C CA . GLU A 1 170 ? -20.517 -1.435 -12.520 1.00 93.50 170 GLU A CA 1
ATOM 1364 C C . GLU A 1 170 ? -21.933 -1.511 -11.918 1.00 93.50 170 GLU A C 1
ATOM 1366 O O . GLU A 1 170 ? -22.890 -1.090 -12.564 1.00 93.50 170 GLU A O 1
ATOM 1371 N N . ASN A 1 171 ? -22.096 -2.027 -10.691 1.00 90.12 171 ASN A N 1
ATOM 1372 C CA . ASN A 1 171 ? -23.395 -2.161 -10.035 1.00 90.12 171 ASN A CA 1
ATOM 1373 C C . ASN A 1 171 ? -23.331 -1.797 -8.542 1.00 90.12 171 ASN A C 1
ATOM 1375 O O . ASN A 1 171 ? -23.064 -2.638 -7.680 1.00 90.12 171 ASN A O 1
ATOM 1379 N N . ALA A 1 172 ? -23.683 -0.546 -8.237 1.00 84.62 172 ALA A N 1
ATOM 1380 C CA . ALA A 1 172 ? -23.668 0.000 -6.882 1.00 84.62 172 ALA A CA 1
ATOM 1381 C C . ALA A 1 172 ? -24.621 -0.706 -5.897 1.00 84.62 172 ALA A C 1
ATOM 1383 O O . ALA A 1 172 ? -24.404 -0.625 -4.692 1.00 84.62 172 ALA A O 1
ATOM 1384 N N . SER A 1 173 ? -25.652 -1.423 -6.369 1.00 89.75 173 SER A N 1
ATOM 1385 C CA . SER A 1 173 ? -26.555 -2.169 -5.478 1.00 89.75 173 SER A CA 1
ATOM 1386 C C . SER A 1 173 ? -25.936 -3.472 -4.962 1.00 89.75 173 SER A C 1
ATOM 1388 O O . SER A 1 173 ? -26.498 -4.127 -4.086 1.00 89.75 173 SER A O 1
ATOM 1390 N N . ARG A 1 174 ? -24.804 -3.897 -5.533 1.00 91.44 174 ARG A N 1
ATOM 1391 C CA . ARG A 1 174 ? -24.080 -5.107 -5.148 1.00 91.44 174 ARG A CA 1
ATOM 1392 C C . ARG A 1 174 ? -22.932 -4.714 -4.234 1.00 91.44 174 ARG A C 1
ATOM 1394 O O . ARG A 1 174 ? -21.801 -4.592 -4.689 1.00 91.44 174 ARG A O 1
ATOM 1401 N N . LEU A 1 175 ? -23.249 -4.541 -2.956 1.00 92.69 175 LEU A N 1
ATOM 1402 C CA . LEU A 1 175 ? -22.307 -4.210 -1.892 1.00 92.69 175 LEU A CA 1
ATOM 1403 C C . LEU A 1 175 ? -22.490 -5.180 -0.720 1.00 92.69 175 LEU A C 1
ATOM 1405 O O . LEU A 1 175 ? -23.612 -5.483 -0.318 1.00 92.69 175 LEU A O 1
ATOM 1409 N N . ARG A 1 176 ? -21.377 -5.648 -0.162 1.00 93.25 176 ARG A N 1
ATOM 1410 C CA . ARG A 1 176 ? -21.318 -6.324 1.135 1.00 93.25 176 ARG A CA 1
ATOM 1411 C C . ARG A 1 176 ? -20.201 -5.710 1.952 1.00 93.25 176 ARG A C 1
ATOM 1413 O O . ARG A 1 176 ? -19.121 -5.465 1.419 1.00 93.25 176 ARG A O 1
ATOM 1420 N N . GLU A 1 177 ? -20.441 -5.554 3.244 1.00 92.94 177 GLU A N 1
ATOM 1421 C CA . GLU A 1 177 ? -19.473 -4.994 4.176 1.00 92.94 177 GLU A CA 1
ATOM 1422 C C . GLU A 1 177 ? -19.386 -5.841 5.440 1.00 92.94 177 GLU A C 1
ATOM 1424 O O . GLU A 1 177 ? -20.376 -6.421 5.888 1.00 92.94 177 GLU A O 1
ATOM 1429 N N . GLU A 1 178 ? -18.184 -5.915 5.996 1.00 93.69 178 GLU A N 1
ATOM 1430 C CA . GLU A 1 178 ? -17.886 -6.518 7.288 1.00 93.69 178 GLU A CA 1
ATOM 1431 C C . GLU A 1 178 ? -17.029 -5.551 8.093 1.00 93.69 178 GLU A C 1
ATOM 1433 O O . GLU A 1 178 ? -16.057 -4.999 7.571 1.00 93.69 178 GLU A O 1
ATOM 1438 N N . VAL A 1 179 ? -17.378 -5.379 9.366 1.00 92.88 179 VAL A N 1
ATOM 1439 C CA . VAL A 1 179 ? -16.635 -4.538 10.303 1.00 92.88 179 VAL A CA 1
ATOM 1440 C C . VAL A 1 179 ? -16.116 -5.400 11.443 1.00 92.88 179 VAL A C 1
ATOM 1442 O O . VAL A 1 179 ? -16.867 -6.167 12.048 1.00 92.88 179 VAL A O 1
ATOM 1445 N N . LEU A 1 180 ? -14.829 -5.248 11.738 1.00 94.19 180 LEU A N 1
ATOM 1446 C CA . LEU A 1 180 ? -14.168 -5.790 12.918 1.00 94.19 180 LEU A CA 1
ATOM 1447 C C . LEU A 1 180 ? -13.681 -4.628 13.781 1.00 94.19 180 LEU A C 1
ATOM 1449 O O . LEU A 1 180 ? -12.996 -3.735 13.281 1.00 94.19 180 LEU A O 1
ATOM 1453 N N . ILE A 1 181 ? -14.007 -4.666 15.069 1.00 95.06 181 ILE A N 1
ATOM 1454 C CA . ILE A 1 181 ? -13.533 -3.709 16.071 1.00 95.06 181 ILE A CA 1
ATOM 1455 C C . ILE A 1 181 ? -12.756 -4.482 17.128 1.00 95.06 181 ILE A C 1
ATOM 1457 O O . ILE A 1 181 ? -13.260 -5.470 17.669 1.00 95.06 181 ILE A O 1
ATOM 1461 N N . THR A 1 182 ? -11.542 -4.026 17.426 1.00 95.81 182 THR A N 1
ATOM 1462 C CA . THR A 1 182 ? -10.663 -4.658 18.411 1.00 95.81 182 THR A CA 1
ATOM 1463 C C . THR A 1 182 ? -10.038 -3.640 19.353 1.00 95.81 182 THR A C 1
ATOM 1465 O O . THR A 1 182 ? -9.485 -2.625 18.926 1.00 95.81 182 THR A O 1
ATOM 1468 N N . HIS A 1 183 ? -10.073 -3.948 20.648 1.00 94.38 183 HIS A N 1
ATOM 1469 C CA . HIS A 1 183 ? -9.354 -3.199 21.678 1.00 94.38 183 HIS A CA 1
ATOM 1470 C C . HIS A 1 183 ? -8.405 -4.114 22.434 1.00 94.38 183 HIS A C 1
ATOM 1472 O O . HIS A 1 183 ? -8.690 -5.296 22.640 1.00 94.38 183 HIS A O 1
ATOM 1478 N N . TYR A 1 184 ? -7.293 -3.534 22.870 1.00 96.06 184 TYR A N 1
ATOM 1479 C CA . TYR A 1 184 ? -6.233 -4.230 23.578 1.00 96.06 184 TYR A CA 1
ATOM 1480 C C . TYR A 1 184 ? -5.960 -3.546 24.912 1.00 96.06 184 TYR A C 1
ATOM 1482 O O . TYR A 1 184 ? -6.197 -2.345 25.059 1.00 96.06 184 TYR A O 1
ATOM 1490 N N . ASP A 1 185 ? -5.477 -4.316 25.881 1.00 94.75 185 ASP A N 1
ATOM 1491 C CA . ASP A 1 185 ? -4.915 -3.761 27.108 1.00 94.75 185 ASP A CA 1
ATOM 1492 C C . ASP A 1 185 ? -3.512 -3.162 26.865 1.00 94.75 185 ASP A C 1
ATOM 1494 O O . ASP A 1 185 ? -2.953 -3.230 25.767 1.00 94.75 185 ASP A O 1
ATOM 1498 N N . GLU A 1 186 ? -2.911 -2.579 27.904 1.00 93.50 186 GLU A N 1
ATOM 1499 C CA . GLU A 1 186 ? -1.577 -1.956 27.836 1.00 93.50 186 GLU A CA 1
ATOM 1500 C C . GLU A 1 186 ? -0.441 -2.942 27.501 1.00 93.50 186 GLU A C 1
ATOM 1502 O O . GLU A 1 186 ? 0.669 -2.528 27.153 1.00 93.50 186 GLU A O 1
ATOM 1507 N N . HIS A 1 187 ? -0.704 -4.246 27.570 1.00 93.69 187 HIS A N 1
ATOM 1508 C CA . HIS A 1 187 ? 0.239 -5.304 27.222 1.00 93.69 187 HIS A CA 1
ATOM 1509 C C . HIS A 1 187 ? 0.011 -5.857 25.808 1.00 93.69 187 HIS A C 1
ATOM 1511 O O . HIS A 1 187 ? 0.752 -6.739 25.376 1.00 93.69 187 HIS A O 1
ATOM 1517 N N . GLY A 1 188 ? -0.981 -5.341 25.076 1.00 93.31 188 GLY A N 1
ATOM 1518 C CA . GLY A 1 188 ? -1.336 -5.821 23.745 1.00 93.31 188 GLY A CA 1
ATOM 1519 C C . GLY A 1 188 ? -2.183 -7.095 23.753 1.00 93.31 188 GLY A C 1
ATOM 1520 O O . GLY A 1 188 ? -2.328 -7.725 22.706 1.00 93.31 188 GLY A O 1
ATOM 1521 N N . ASN A 1 189 ? -2.761 -7.488 24.893 1.00 95.56 189 ASN A N 1
ATOM 1522 C CA . ASN A 1 189 ? -3.710 -8.598 24.932 1.00 95.56 189 ASN A CA 1
ATOM 1523 C C . ASN A 1 189 ? -5.084 -8.126 24.460 1.00 95.56 189 ASN A C 1
ATOM 1525 O O . ASN A 1 189 ? -5.539 -7.043 24.826 1.00 95.56 189 ASN A O 1
ATOM 1529 N N . LEU A 1 190 ? -5.762 -8.956 23.668 1.00 96.56 190 LEU A N 1
ATOM 1530 C CA . LEU A 1 190 ? -7.101 -8.668 23.161 1.00 96.56 190 LEU A CA 1
ATOM 1531 C C . LEU A 1 190 ? -8.106 -8.591 24.321 1.00 96.56 190 LEU A C 1
ATOM 1533 O O . LEU A 1 190 ? -8.386 -9.594 24.974 1.00 96.56 190 LEU A O 1
ATOM 1537 N N . ALA A 1 191 ? -8.657 -7.402 24.551 1.00 95.44 191 ALA A N 1
ATOM 1538 C CA . ALA A 1 191 ? -9.647 -7.135 25.592 1.00 95.44 191 ALA A CA 1
ATOM 1539 C C . ALA A 1 191 ? -11.083 -7.125 25.041 1.00 95.44 191 ALA A C 1
ATOM 1541 O O . ALA A 1 191 ? -12.027 -7.440 25.764 1.00 95.44 191 ALA A O 1
ATOM 1542 N N . LEU A 1 192 ? -11.251 -6.781 23.760 1.00 93.69 192 LEU A N 1
ATOM 1543 C CA . LEU A 1 192 ? -12.537 -6.777 23.064 1.00 93.69 192 LEU A CA 1
ATOM 1544 C C . LEU A 1 192 ? -12.348 -7.173 21.602 1.00 93.69 192 LEU A C 1
ATOM 1546 O O . LEU A 1 192 ? -11.485 -6.622 20.924 1.00 93.69 192 LEU A O 1
ATOM 1550 N N . GLU A 1 193 ? -13.222 -8.051 21.114 1.00 94.94 193 GLU A N 1
ATOM 1551 C CA . GLU A 1 193 ? -13.463 -8.283 19.691 1.00 94.94 193 GLU A CA 1
ATOM 1552 C C . GLU A 1 193 ? -14.966 -8.167 19.435 1.00 94.94 193 GLU A C 1
ATOM 1554 O O . GLU A 1 193 ? -15.763 -8.865 20.063 1.00 94.94 193 GLU A O 1
ATOM 1559 N N . SER A 1 194 ? -15.354 -7.299 18.505 1.00 92.19 194 SER A N 1
ATOM 1560 C CA . SER A 1 194 ? -16.737 -7.166 18.054 1.00 92.19 194 SER A CA 1
ATOM 1561 C C . SER A 1 194 ? -16.809 -7.246 16.535 1.00 92.19 194 SER A C 1
ATOM 1563 O O . SER A 1 194 ? -16.002 -6.647 15.822 1.00 92.19 194 SER A O 1
ATOM 1565 N N . LYS A 1 195 ? -17.796 -7.996 16.042 1.00 87.94 195 LYS A N 1
ATOM 1566 C CA . LYS A 1 195 ? -18.142 -8.100 14.622 1.00 87.94 195 LYS A CA 1
ATOM 1567 C C . LYS A 1 195 ? -19.548 -7.549 14.470 1.00 87.94 195 LYS A C 1
ATOM 1569 O O . LYS A 1 195 ? -20.514 -8.223 14.827 1.00 87.94 195 LYS A O 1
ATOM 1574 N N . ALA A 1 196 ? -19.658 -6.311 14.006 1.00 68.56 196 ALA A N 1
ATOM 1575 C CA . ALA A 1 196 ? -20.958 -5.709 13.752 1.00 68.56 196 ALA A CA 1
ATOM 1576 C C . ALA A 1 196 ? -21.564 -6.278 12.457 1.00 68.56 196 ALA A C 1
ATOM 1578 O O . ALA A 1 196 ? -20.850 -6.719 11.550 1.00 68.56 196 ALA A O 1
ATOM 1579 N N . ALA A 1 197 ? -22.896 -6.239 12.352 1.00 59.94 197 ALA A N 1
ATOM 1580 C CA . ALA A 1 197 ? -23.551 -6.285 11.045 1.00 59.94 197 ALA A CA 1
ATOM 1581 C C . ALA A 1 197 ? -23.113 -5.065 10.204 1.00 59.94 197 ALA A C 1
ATOM 1583 O O . ALA A 1 197 ? -22.539 -4.126 10.753 1.00 59.94 197 ALA A O 1
ATOM 1584 N N . ALA A 1 198 ? -23.361 -5.085 8.887 1.00 56.81 198 ALA A N 1
ATOM 1585 C CA . ALA A 1 198 ? -22.961 -4.005 7.976 1.00 56.81 198 ALA A CA 1
ATOM 1586 C C . ALA A 1 198 ? -23.255 -2.612 8.585 1.00 56.81 198 ALA A C 1
ATOM 1588 O O . ALA A 1 198 ? -24.372 -2.402 9.072 1.00 56.81 198 ALA A O 1
ATOM 1589 N N . PRO A 1 199 ? -22.271 -1.694 8.613 1.00 56.38 199 PRO A N 1
ATOM 1590 C CA . PRO A 1 199 ? -22.401 -0.431 9.323 1.00 56.38 199 PRO A CA 1
ATOM 1591 C C . PRO A 1 199 ? -23.550 0.393 8.738 1.00 56.38 199 PRO A C 1
ATOM 1593 O O . PRO A 1 199 ? -23.703 0.520 7.524 1.00 56.38 199 PRO A O 1
ATOM 1596 N N . VAL A 1 200 ? -24.374 0.971 9.612 1.00 52.62 200 VAL A N 1
ATOM 1597 C CA . VAL A 1 200 ? -25.358 1.974 9.201 1.00 52.62 200 VAL A CA 1
ATOM 1598 C C . VAL A 1 200 ? -24.629 3.310 9.148 1.00 52.62 200 VAL A C 1
ATOM 1600 O O . VAL A 1 200 ? -24.382 3.929 10.178 1.00 52.62 200 VAL A O 1
ATOM 1603 N N . TYR A 1 201 ? -24.255 3.751 7.950 1.00 43.75 201 TYR A N 1
ATOM 1604 C CA . TYR A 1 201 ? -23.572 5.032 7.777 1.00 43.75 201 TYR A CA 1
ATOM 1605 C C . TYR A 1 201 ? -24.465 6.215 8.189 1.00 43.75 201 TYR A C 1
ATOM 1607 O O . TYR A 1 201 ? -25.591 6.360 7.704 1.00 43.75 201 TYR A O 1
ATOM 1615 N N . LYS A 1 202 ? -23.930 7.115 9.024 1.00 42.78 202 LYS A N 1
ATOM 1616 C CA . LYS A 1 202 ? -24.435 8.485 9.230 1.00 42.78 202 LYS A CA 1
ATOM 1617 C C . LYS A 1 202 ? -23.355 9.482 8.800 1.00 42.78 202 LYS A C 1
ATOM 1619 O O . LYS A 1 202 ? -22.629 10.023 9.628 1.00 42.78 202 LYS A O 1
ATOM 1624 N N . GLY A 1 203 ? -23.246 9.725 7.494 1.00 58.50 203 GLY A N 1
ATOM 1625 C CA . GLY A 1 203 ? -22.137 10.504 6.927 1.00 58.50 203 GLY A CA 1
ATOM 1626 C C . GLY A 1 203 ? -20.841 9.686 6.871 1.00 58.50 203 GLY A C 1
ATOM 1627 O O . GLY A 1 203 ? -20.902 8.486 6.616 1.00 58.50 203 GLY A O 1
ATOM 1628 N N . ASP A 1 204 ? -19.693 10.324 7.125 1.00 40.00 204 ASP A N 1
ATOM 1629 C CA . ASP A 1 204 ? -18.354 9.709 7.014 1.00 40.00 204 ASP A CA 1
ATOM 1630 C C . ASP A 1 204 ? -17.897 8.955 8.283 1.00 40.00 204 ASP A C 1
ATOM 1632 O O . ASP A 1 204 ? -16.769 8.471 8.347 1.00 40.00 204 ASP A O 1
ATOM 1636 N N . ALA A 1 205 ? -18.747 8.862 9.312 1.00 37.41 205 ALA A N 1
ATOM 1637 C CA . ALA A 1 205 ? -18.438 8.181 10.569 1.00 37.41 205 ALA A CA 1
ATOM 1638 C C . ALA A 1 205 ? -19.167 6.831 10.678 1.00 37.41 205 ALA A C 1
ATOM 1640 O O . ALA A 1 205 ? -20.353 6.717 10.351 1.00 37.41 205 ALA A O 1
ATOM 1641 N N . ILE A 1 206 ? -18.449 5.818 11.167 1.00 48.22 206 ILE A N 1
ATOM 1642 C CA . ILE A 1 206 ? -19.002 4.523 11.579 1.00 48.22 206 ILE A CA 1
ATOM 1643 C C . ILE A 1 206 ? -19.494 4.688 13.027 1.00 48.22 206 ILE A C 1
ATOM 1645 O O . ILE A 1 206 ? -18.740 5.192 13.855 1.00 48.22 206 ILE A O 1
ATOM 1649 N N . ASP A 1 207 ? -20.750 4.327 13.308 1.00 48.28 207 ASP A N 1
ATOM 1650 C CA . ASP A 1 207 ? -21.316 4.329 14.671 1.00 48.28 207 ASP A CA 1
ATOM 1651 C C . ASP A 1 207 ? -20.570 3.277 15.518 1.00 48.28 207 ASP A C 1
ATOM 1653 O O . ASP A 1 207 ? -20.431 2.133 15.070 1.00 48.28 207 ASP A O 1
ATOM 1657 N N . GLU A 1 208 ? -20.036 3.686 16.676 1.00 48.62 208 GLU A N 1
ATOM 1658 C CA . GLU A 1 208 ? -19.296 2.820 17.617 1.00 48.62 208 GLU A CA 1
ATOM 1659 C C . GLU A 1 208 ? -20.224 1.869 18.388 1.00 48.62 208 GLU A C 1
ATOM 1661 O O . GLU A 1 208 ? -21.292 2.315 18.869 1.00 48.62 208 GLU A O 1
#

Foldseek 3Di:
DDADPQGKDKDFDQPDQAAAAAVSPDRHDTDTQKMWIGPDPPDDIWIKGKDWDCQDQNGRPLNFDDDPPPDRRLLVRLAWPDKIWMKIFTDDPNHGQKIWIFMATSVRATQKIKIKGKDWDDDPPDPGTDIKIKIKMKGFDFQADSGGPVPGQPRRSPTQKIKIWIATPVDPVRIAIKMWGFDADSVNHTPDIDIDHDFDDPDPDGDD